Protein AF-A0A7C4C1X1-F1 (afdb_monomer_lite)

Structure (mmCIF, N/CA/C/O backbone):
data_AF-A0A7C4C1X1-F1
#
_entry.id   AF-A0A7C4C1X1-F1
#
loop_
_atom_site.group_PDB
_atom_site.id
_atom_site.type_symbol
_atom_site.label_atom_id
_atom_site.label_alt_id
_atom_site.label_comp_id
_atom_site.label_asym_id
_atom_site.label_entity_id
_atom_site.label_seq_id
_atom_site.pdbx_PDB_ins_code
_atom_site.Cartn_x
_atom_site.Cartn_y
_atom_site.Cartn_z
_atom_site.occupancy
_atom_site.B_iso_or_equiv
_atom_site.auth_seq_id
_atom_site.auth_comp_id
_atom_site.auth_asym_id
_atom_site.auth_atom_id
_atom_site.pdbx_PDB_model_num
ATOM 1 N N . MET A 1 1 ? 57.322 14.639 -24.694 1.00 38.78 1 MET A N 1
ATOM 2 C CA . MET A 1 1 ? 56.034 13.913 -24.612 1.00 38.78 1 MET A CA 1
ATOM 3 C C . MET A 1 1 ? 55.395 14.173 -23.249 1.00 38.78 1 MET A C 1
ATOM 5 O O . MET A 1 1 ? 55.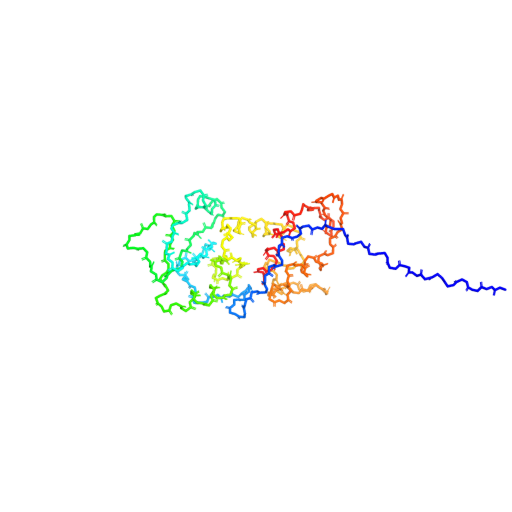890 13.616 -22.276 1.00 38.78 1 MET A O 1
ATOM 9 N N . PRO A 1 2 ? 54.361 15.023 -23.123 1.00 39.91 2 PRO A N 1
ATOM 10 C CA . PRO A 1 2 ? 53.625 15.168 -21.873 1.00 39.91 2 PRO A CA 1
ATOM 11 C C . PRO A 1 2 ? 52.376 14.272 -21.875 1.00 39.91 2 PRO A C 1
ATOM 13 O O . PRO A 1 2 ? 51.622 14.232 -22.845 1.00 39.91 2 PRO A O 1
ATOM 16 N N . ARG A 1 3 ? 52.165 13.532 -20.782 1.00 37.81 3 ARG A N 1
ATOM 17 C CA . ARG A 1 3 ? 50.943 12.756 -20.530 1.00 37.81 3 ARG A CA 1
ATOM 18 C C . ARG A 1 3 ? 49.838 13.709 -20.066 1.00 37.81 3 ARG A C 1
ATOM 20 O O . ARG A 1 3 ? 49.907 14.229 -18.956 1.00 37.81 3 ARG A O 1
ATOM 27 N N . LEU A 1 4 ? 48.820 13.908 -20.902 1.00 35.41 4 LEU A N 1
ATOM 28 C CA . LEU A 1 4 ? 47.554 14.526 -20.508 1.00 35.41 4 LEU A CA 1
ATOM 29 C C . LEU A 1 4 ? 46.822 13.597 -19.528 1.00 35.41 4 LEU A C 1
ATOM 31 O O . LEU A 1 4 ? 46.393 12.503 -19.890 1.00 35.41 4 LEU A O 1
ATOM 35 N N . ARG A 1 5 ? 46.686 14.038 -18.274 1.00 39.50 5 ARG A N 1
ATOM 36 C CA . ARG A 1 5 ? 45.709 13.493 -17.326 1.00 39.50 5 ARG A CA 1
ATOM 37 C C . ARG A 1 5 ? 44.345 14.088 -17.678 1.00 39.50 5 ARG A C 1
ATOM 39 O O . ARG A 1 5 ? 44.092 15.251 -17.387 1.00 39.50 5 ARG A O 1
ATOM 46 N N . LEU A 1 6 ? 43.481 13.293 -18.303 1.00 39.19 6 LEU A N 1
ATOM 47 C CA . LEU A 1 6 ? 42.051 13.582 -18.390 1.00 39.19 6 LEU A CA 1
ATOM 48 C C . LEU A 1 6 ? 41.444 13.360 -17.002 1.00 39.19 6 LEU A C 1
ATOM 50 O O . LEU A 1 6 ? 41.239 12.226 -16.573 1.00 39.19 6 LEU A O 1
ATOM 54 N N . GLY A 1 7 ? 41.220 14.455 -16.277 1.00 31.22 7 GLY A N 1
ATOM 55 C CA . GLY A 1 7 ? 40.343 14.452 -15.116 1.00 31.22 7 GLY A CA 1
ATOM 56 C C . GLY A 1 7 ? 38.911 14.222 -15.587 1.00 31.22 7 GLY A C 1
ATOM 57 O O . GLY A 1 7 ? 38.385 15.019 -16.362 1.00 31.22 7 GLY A O 1
ATOM 58 N N . LEU A 1 8 ? 38.286 13.133 -15.135 1.00 37.88 8 LEU A N 1
ATOM 59 C CA . LEU A 1 8 ? 36.837 12.991 -15.209 1.00 37.88 8 LEU A CA 1
ATOM 60 C C . LEU A 1 8 ? 36.224 14.070 -14.313 1.00 37.88 8 LEU A C 1
ATOM 62 O O . LEU A 1 8 ? 36.218 13.956 -13.089 1.00 37.88 8 LEU A O 1
ATOM 66 N N . ALA A 1 9 ? 35.727 15.132 -14.940 1.00 34.97 9 ALA A N 1
ATOM 67 C CA . ALA A 1 9 ? 34.788 16.040 -14.313 1.00 34.97 9 ALA A CA 1
ATOM 68 C C . ALA A 1 9 ? 33.492 15.262 -14.051 1.00 34.97 9 ALA A C 1
ATOM 70 O O . ALA A 1 9 ? 32.784 14.880 -14.983 1.00 34.97 9 ALA A O 1
ATOM 71 N N . ALA A 1 10 ? 33.212 15.004 -12.774 1.00 35.72 10 ALA A N 1
ATOM 72 C CA . ALA A 1 10 ? 31.915 14.554 -12.304 1.00 35.72 10 ALA A CA 1
ATOM 73 C C . ALA A 1 10 ? 30.887 15.649 -12.617 1.00 35.72 10 ALA A C 1
ATOM 75 O O . ALA A 1 10 ? 30.797 16.656 -11.915 1.00 35.72 10 ALA A O 1
ATOM 76 N N . TRP A 1 11 ? 30.145 15.474 -13.708 1.00 30.50 11 TRP A N 1
ATOM 77 C CA . TRP A 1 11 ? 28.973 16.287 -13.988 1.00 30.50 11 TRP A CA 1
ATOM 78 C C . TRP A 1 11 ? 27.802 15.759 -13.169 1.00 30.50 11 TRP A C 1
ATOM 80 O O . TRP A 1 11 ? 27.281 14.669 -13.392 1.00 30.50 11 TRP A O 1
ATOM 90 N N . VAL A 1 12 ? 27.428 16.576 -12.194 1.00 38.38 12 VAL A N 1
ATOM 91 C CA . VAL A 1 12 ? 26.160 16.552 -11.479 1.00 38.38 12 VAL A CA 1
ATOM 92 C C . VAL A 1 12 ? 25.020 16.657 -12.495 1.00 38.38 12 VAL A C 1
ATOM 94 O O . VAL A 1 12 ? 24.908 17.660 -13.194 1.00 38.38 12 VAL A O 1
ATOM 97 N N . VAL A 1 13 ? 24.140 15.656 -12.533 1.00 35.78 13 VAL A N 1
ATOM 98 C CA . VAL A 1 13 ? 22.765 15.826 -13.023 1.00 35.78 13 VAL A CA 1
ATOM 99 C C . VAL A 1 13 ? 21.851 15.740 -11.808 1.00 35.78 13 VAL A C 1
ATOM 101 O O . VAL A 1 13 ? 21.233 14.724 -11.514 1.00 35.78 13 VAL A O 1
ATOM 104 N N . ALA A 1 14 ? 21.810 16.844 -11.068 1.00 37.34 14 ALA A N 1
ATOM 105 C CA . ALA A 1 14 ? 20.674 17.188 -10.236 1.00 37.34 14 ALA A CA 1
ATOM 106 C C . ALA A 1 14 ? 19.608 17.762 -11.178 1.00 37.34 14 ALA A C 1
ATOM 108 O O . ALA A 1 14 ? 19.580 18.961 -11.444 1.00 37.34 14 ALA A O 1
ATOM 109 N N . ALA A 1 15 ? 18.776 16.890 -11.745 1.00 33.41 15 ALA A N 1
ATOM 110 C CA . ALA A 1 15 ? 17.593 17.290 -12.491 1.00 33.41 15 ALA A CA 1
ATOM 111 C C . ALA A 1 15 ? 16.363 16.746 -11.765 1.00 33.41 15 ALA A C 1
ATOM 113 O O . ALA A 1 15 ? 16.055 15.560 -11.825 1.00 33.41 15 ALA A O 1
ATOM 114 N N . ALA A 1 16 ? 15.740 17.657 -11.017 1.00 37.53 16 ALA A N 1
ATOM 115 C CA . ALA A 1 16 ? 14.334 17.713 -10.644 1.00 37.53 16 ALA A CA 1
ATOM 116 C C . ALA A 1 16 ? 13.490 16.481 -11.014 1.00 37.53 16 ALA A C 1
ATOM 118 O O . ALA A 1 16 ? 12.891 16.411 -12.083 1.00 37.53 16 ALA A O 1
ATOM 119 N N . ALA A 1 17 ? 13.356 15.562 -10.067 1.00 34.97 17 ALA A N 1
ATOM 120 C CA . ALA A 1 17 ? 12.180 14.722 -9.988 1.00 34.97 17 ALA A CA 1
ATOM 121 C C . ALA A 1 17 ? 11.507 15.061 -8.663 1.00 34.97 17 ALA A C 1
ATOM 123 O O . ALA A 1 17 ? 12.060 14.806 -7.593 1.00 34.97 17 ALA A O 1
ATOM 124 N N . GLY A 1 18 ? 10.335 15.690 -8.752 1.00 32.31 18 GLY A N 1
ATOM 125 C CA . GLY A 1 18 ? 9.396 15.822 -7.646 1.00 32.31 18 GLY A CA 1
ATOM 126 C C . GLY A 1 18 ? 8.892 14.440 -7.246 1.00 32.31 18 GLY A C 1
ATOM 127 O O . GLY A 1 18 ? 7.764 14.059 -7.548 1.00 32.31 18 GLY A O 1
ATOM 128 N N . PHE A 1 19 ? 9.761 13.657 -6.616 1.00 41.22 19 PHE A N 1
ATOM 129 C CA . PHE A 1 19 ? 9.345 12.518 -5.829 1.00 41.22 19 PHE A CA 1
ATOM 130 C C . PHE A 1 19 ? 8.640 13.084 -4.606 1.00 41.22 19 PHE A C 1
ATOM 132 O O . PHE A 1 19 ? 9.181 13.946 -3.914 1.00 41.22 19 PHE A O 1
ATOM 139 N N . SER A 1 20 ? 7.396 12.651 -4.406 1.00 45.38 20 SER A N 1
ATOM 140 C CA . SER A 1 20 ? 6.643 12.922 -3.190 1.00 45.38 20 SER A CA 1
ATOM 141 C C . SER A 1 20 ? 7.527 12.661 -1.974 1.00 45.38 20 SER A C 1
ATOM 143 O O . SER A 1 20 ? 8.351 11.745 -2.019 1.00 45.38 20 SER A O 1
ATOM 145 N N . ASP A 1 21 ? 7.352 13.491 -0.943 1.00 40.97 21 ASP A N 1
ATOM 146 C CA . ASP A 1 21 ? 8.111 13.487 0.310 1.00 40.97 21 ASP A CA 1
ATOM 147 C C . ASP A 1 21 ? 8.619 12.092 0.701 1.00 40.97 21 ASP A C 1
ATOM 149 O O . ASP A 1 21 ? 7.842 11.127 0.624 1.00 40.97 21 ASP A O 1
ATOM 153 N N . PRO A 1 22 ? 9.885 11.963 1.150 1.00 43.91 22 PRO A N 1
ATOM 154 C CA . PRO A 1 22 ? 10.407 10.694 1.626 1.00 43.91 22 PRO A CA 1
ATOM 155 C C . PRO A 1 22 ? 9.444 10.147 2.675 1.00 43.91 22 PRO A C 1
ATOM 157 O O . PRO A 1 22 ? 9.299 10.720 3.755 1.00 43.91 22 PRO A O 1
ATOM 160 N N . GLN A 1 23 ? 8.756 9.049 2.342 1.00 48.69 23 GLN A N 1
ATOM 161 C CA . GLN A 1 23 ? 7.913 8.367 3.312 1.00 48.69 23 GLN A CA 1
ATOM 162 C C . GLN A 1 23 ? 8.817 8.032 4.503 1.00 48.69 23 GLN A C 1
ATOM 164 O O . GLN A 1 23 ? 9.865 7.399 4.302 1.00 48.69 23 GLN A O 1
ATOM 169 N N . PRO A 1 24 ? 8.484 8.503 5.718 1.00 49.66 24 PRO A N 1
ATOM 170 C CA . PRO A 1 24 ? 9.306 8.227 6.878 1.00 49.66 24 PRO A CA 1
ATOM 171 C C . PRO A 1 24 ? 9.423 6.713 7.034 1.00 49.66 24 PRO A C 1
ATOM 173 O O . PRO A 1 24 ? 8.487 5.973 6.721 1.00 49.66 24 PRO A O 1
ATOM 176 N N . ARG A 1 25 ? 10.578 6.239 7.518 1.00 52.66 25 ARG A N 1
ATOM 177 C CA . ARG A 1 25 ? 10.692 4.834 7.928 1.00 52.66 25 ARG A CA 1
ATOM 178 C C . ARG A 1 25 ? 9.515 4.545 8.859 1.00 52.66 25 ARG A C 1
ATOM 180 O O . ARG A 1 25 ? 9.324 5.336 9.792 1.00 52.66 25 ARG A O 1
ATOM 187 N N . PRO A 1 26 ? 8.738 3.471 8.630 1.00 51.66 26 PRO A N 1
ATOM 188 C CA . PRO A 1 26 ? 7.685 3.125 9.563 1.00 51.66 26 PRO A CA 1
ATOM 189 C C . PRO A 1 26 ? 8.342 3.016 10.937 1.00 51.66 26 PRO A C 1
ATOM 191 O O . PRO A 1 26 ? 9.419 2.429 11.088 1.00 51.66 26 PRO A O 1
ATOM 194 N N . ALA A 1 27 ? 7.768 3.703 11.921 1.00 52.91 27 ALA A N 1
ATOM 195 C CA . ALA A 1 27 ? 8.306 3.657 13.267 1.00 52.91 27 ALA A CA 1
ATOM 196 C C . ALA A 1 27 ? 8.425 2.197 13.712 1.00 52.91 27 ALA A C 1
ATOM 198 O O . ALA A 1 27 ? 7.615 1.370 13.305 1.00 52.91 27 ALA A O 1
ATOM 199 N N . ALA A 1 28 ? 9.394 1.887 14.581 1.00 53.72 28 ALA A N 1
ATOM 200 C CA . ALA A 1 28 ? 9.722 0.527 15.049 1.00 53.72 28 ALA A CA 1
ATOM 201 C C . ALA A 1 28 ? 8.515 -0.317 15.524 1.00 53.72 28 ALA A C 1
ATOM 203 O O . ALA A 1 28 ? 8.596 -1.532 15.661 1.00 53.72 28 ALA A O 1
ATOM 204 N N . ALA A 1 29 ? 7.398 0.351 15.774 1.00 63.47 29 ALA A N 1
ATOM 205 C CA . ALA A 1 29 ? 6.098 -0.171 16.104 1.00 63.47 29 ALA A CA 1
ATOM 206 C C . ALA A 1 29 ? 5.319 -0.834 14.942 1.00 63.47 29 ALA A C 1
ATOM 208 O O . ALA A 1 29 ? 4.330 -1.503 15.219 1.00 63.47 29 ALA A O 1
ATOM 209 N N . VAL A 1 30 ? 5.667 -0.656 13.671 1.00 74.62 30 VAL A N 1
ATOM 210 C CA . VAL A 1 30 ? 4.866 -1.183 12.550 1.00 74.62 30 VAL A CA 1
ATOM 211 C C . VAL A 1 30 ? 5.808 -1.768 11.527 1.00 74.62 30 VAL A C 1
ATOM 213 O O . VAL A 1 30 ? 6.665 -1.057 11.008 1.00 74.62 30 VAL A O 1
ATOM 216 N N . ARG A 1 31 ? 5.675 -3.062 11.250 1.00 84.44 31 ARG A N 1
ATOM 217 C CA . ARG A 1 31 ? 6.549 -3.749 10.302 1.00 84.44 31 ARG A CA 1
ATOM 218 C C . ARG A 1 31 ? 5.732 -4.176 9.095 1.00 84.44 31 ARG A C 1
ATOM 220 O O . ARG A 1 31 ? 4.710 -4.837 9.234 1.00 84.44 31 ARG A O 1
ATOM 227 N N . LEU A 1 32 ? 6.175 -3.745 7.919 1.00 87.44 32 LEU A N 1
ATOM 228 C CA . LEU A 1 32 ? 5.571 -4.119 6.643 1.00 87.44 32 LEU A CA 1
ATOM 229 C C . LEU A 1 32 ? 5.814 -5.610 6.385 1.00 87.44 32 LEU A C 1
ATOM 231 O O . LEU A 1 32 ? 6.882 -6.121 6.724 1.00 87.44 32 LEU A O 1
ATOM 235 N N . GLY A 1 33 ? 4.834 -6.308 5.821 1.00 86.06 33 GLY A N 1
ATOM 236 C CA . GLY A 1 33 ? 4.919 -7.750 5.576 1.00 86.06 33 GLY A CA 1
ATOM 237 C C . GLY A 1 33 ? 4.799 -8.619 6.836 1.00 86.06 33 GLY A C 1
ATOM 238 O O . GLY A 1 33 ? 4.962 -9.832 6.751 1.00 86.06 33 GLY A O 1
ATOM 239 N N . GLU A 1 34 ? 4.502 -8.035 8.004 1.00 86.12 34 GLU A N 1
ATOM 240 C CA . GLU A 1 34 ? 4.243 -8.782 9.241 1.00 86.12 34 GLU A CA 1
ATOM 241 C C . GLU A 1 34 ? 2.767 -8.712 9.647 1.00 86.12 34 GLU A C 1
ATOM 243 O O . GLU A 1 34 ? 2.083 -7.705 9.430 1.00 86.12 34 GLU A O 1
ATOM 248 N N . SER A 1 35 ? 2.274 -9.794 10.254 1.00 84.12 35 SER A N 1
ATOM 249 C CA . SER A 1 35 ? 0.959 -9.813 10.893 1.00 84.12 35 SER A CA 1
ATOM 250 C C . SER A 1 35 ? 0.929 -8.820 12.050 1.00 84.12 35 SER A C 1
ATOM 252 O O . SER A 1 35 ? 1.847 -8.788 12.870 1.00 84.12 35 SER A O 1
ATOM 254 N N . ALA A 1 36 ? -0.153 -8.056 12.157 1.00 76.00 36 ALA A N 1
ATOM 255 C CA . ALA A 1 36 ? -0.390 -7.162 13.285 1.00 76.00 36 ALA A CA 1
ATOM 256 C C . ALA A 1 36 ? -1.545 -7.718 14.142 1.00 76.00 36 ALA A C 1
ATOM 258 O O . ALA A 1 36 ? -2.710 -7.359 13.937 1.00 76.00 36 ALA A O 1
ATOM 259 N N . PRO A 1 37 ? -1.256 -8.657 15.066 1.00 62.69 37 PRO A N 1
ATOM 260 C CA . PRO A 1 37 ? -2.272 -9.395 15.823 1.00 62.69 37 PRO A CA 1
ATOM 261 C C . PRO A 1 37 ? -3.141 -8.498 16.709 1.00 62.69 37 PRO A C 1
ATOM 263 O O . PRO A 1 37 ? -4.264 -8.865 17.042 1.00 62.69 37 PRO A O 1
ATOM 266 N N . GLU A 1 38 ? -2.641 -7.320 17.074 1.00 69.25 38 GLU A N 1
ATOM 267 C CA . GLU A 1 38 ? -3.357 -6.316 17.854 1.00 69.25 38 GLU A CA 1
ATOM 268 C C . GLU A 1 38 ? -4.429 -5.545 17.064 1.00 69.25 38 GLU A C 1
ATOM 270 O O . GLU A 1 38 ? -5.250 -4.853 17.665 1.00 69.25 38 GLU A O 1
ATOM 275 N N . LEU A 1 39 ? -4.437 -5.647 15.731 1.00 71.31 39 LEU A N 1
ATOM 276 C CA . LEU A 1 39 ? -5.466 -5.036 14.889 1.00 71.31 39 LEU A CA 1
ATOM 277 C C . LEU A 1 39 ? -6.781 -5.823 15.000 1.00 71.31 39 LEU A C 1
ATOM 279 O O . LEU A 1 39 ? -6.764 -7.009 15.326 1.00 71.31 39 LEU A O 1
ATOM 283 N N . PRO A 1 40 ? -7.941 -5.201 14.731 1.00 69.31 40 PRO A N 1
ATOM 284 C CA . PRO A 1 40 ? -9.248 -5.853 14.818 1.00 69.31 40 PRO A CA 1
ATOM 285 C C . PRO A 1 40 ? -9.404 -6.951 13.750 1.00 69.31 40 PRO A C 1
ATOM 287 O O . PRO A 1 40 ? -10.053 -6.752 12.725 1.00 69.31 40 PRO A O 1
ATOM 290 N N . GLN A 1 41 ? -8.832 -8.133 14.001 1.00 69.62 41 GLN A N 1
ATOM 291 C CA . GLN A 1 41 ? -8.756 -9.258 13.059 1.00 69.62 41 GLN A CA 1
ATOM 292 C C . GLN A 1 41 ? -10.138 -9.663 12.521 1.00 69.62 41 GLN A C 1
ATOM 294 O O . GLN A 1 41 ? -10.298 -9.942 11.336 1.00 69.62 41 GLN A O 1
ATOM 299 N N . GLY A 1 42 ? -11.174 -9.610 13.367 1.00 71.25 42 GLY A N 1
ATOM 300 C CA . GLY A 1 42 ? -12.554 -9.889 12.956 1.00 71.25 42 GLY A CA 1
ATOM 301 C C . GLY A 1 42 ? -13.113 -8.911 11.913 1.00 71.25 42 GLY A C 1
ATOM 302 O O . GLY A 1 42 ? -13.963 -9.305 11.121 1.00 71.25 42 GLY A O 1
ATOM 303 N N . ALA A 1 43 ? -12.622 -7.668 11.878 1.00 71.56 43 ALA A N 1
ATOM 304 C CA . ALA A 1 43 ? -13.041 -6.652 10.910 1.00 71.56 43 ALA A CA 1
ATOM 305 C C . ALA A 1 43 ? -12.307 -6.765 9.562 1.00 71.56 43 ALA A C 1
ATOM 307 O O . ALA A 1 43 ? -12.815 -6.281 8.552 1.00 71.56 43 ALA A O 1
ATOM 308 N N . VAL A 1 44 ? -11.128 -7.397 9.542 1.00 79.81 44 VAL A N 1
ATOM 309 C CA . VAL A 1 44 ? -10.246 -7.462 8.361 1.00 79.81 44 VAL A CA 1
ATOM 310 C C . VAL A 1 44 ? -10.180 -8.850 7.718 1.00 79.81 44 VAL A C 1
ATOM 312 O O . VAL A 1 44 ? -9.761 -8.972 6.572 1.00 79.81 44 VAL A O 1
ATOM 315 N N . LYS A 1 45 ? -10.632 -9.907 8.406 1.00 83.75 45 LYS A N 1
ATOM 316 C CA . LYS A 1 45 ? -10.512 -11.291 7.926 1.00 83.75 45 LYS A CA 1
ATOM 317 C C . LYS A 1 45 ? -11.083 -11.475 6.514 1.00 83.75 45 LYS A C 1
ATOM 319 O O . LYS A 1 45 ? -12.273 -11.257 6.274 1.00 83.75 45 LYS A O 1
ATOM 324 N N . GLY A 1 46 ? -10.231 -11.939 5.600 1.00 85.19 46 GLY A N 1
ATOM 325 C CA . GLY A 1 46 ? -10.584 -12.236 4.209 1.00 85.19 46 GLY A CA 1
ATOM 326 C C . GLY A 1 46 ? -10.834 -11.010 3.327 1.00 85.19 46 GLY A C 1
ATOM 327 O O . GLY A 1 46 ? -11.342 -11.167 2.217 1.00 85.19 46 GLY A O 1
ATOM 328 N N . LYS A 1 47 ? -10.513 -9.797 3.793 1.00 88.56 47 LYS A N 1
ATOM 329 C CA . LYS A 1 47 ? -10.707 -8.552 3.042 1.00 88.56 47 LYS A CA 1
ATOM 330 C C . LYS A 1 47 ? -9.460 -7.683 3.102 1.00 88.56 47 LYS A C 1
ATOM 332 O O . LYS A 1 47 ? -8.770 -7.644 4.110 1.00 88.56 47 LYS A O 1
ATOM 337 N N . LEU A 1 48 ? -9.209 -6.923 2.039 1.00 92.81 48 LEU A N 1
ATOM 338 C CA . LEU A 1 48 ? -8.298 -5.788 2.133 1.00 92.81 48 LEU A CA 1
ATOM 339 C 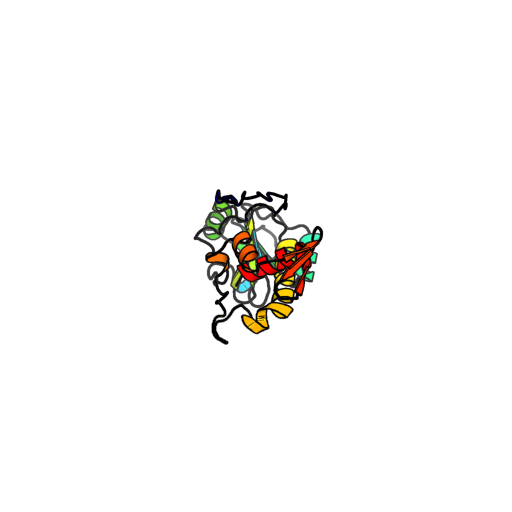C . LEU A 1 48 ? -8.964 -4.729 3.023 1.00 92.81 48 LEU A C 1
ATOM 341 O O . LEU A 1 48 ? -10.146 -4.430 2.852 1.00 92.81 48 LEU A O 1
ATOM 345 N N . ALA A 1 49 ? -8.242 -4.170 3.981 1.00 92.69 49 ALA A N 1
ATOM 346 C CA . ALA A 1 49 ? -8.781 -3.206 4.925 1.00 92.69 49 ALA A CA 1
ATOM 347 C C . ALA A 1 49 ? -7.865 -1.993 5.048 1.00 92.69 49 ALA A C 1
ATOM 349 O O . ALA A 1 49 ? -6.645 -2.127 5.133 1.00 92.69 49 ALA A O 1
ATOM 350 N N . VAL A 1 50 ? -8.463 -0.806 5.094 1.00 91.94 50 VAL A N 1
ATOM 351 C CA . VAL A 1 50 ? -7.764 0.430 5.430 1.00 91.94 50 VAL A CA 1
ATOM 352 C C . VAL A 1 50 ? -8.187 0.864 6.821 1.00 91.94 50 VAL A C 1
ATOM 354 O O . VAL A 1 50 ? -9.337 1.247 7.047 1.00 91.94 50 VAL A O 1
ATOM 357 N N . LEU A 1 51 ? -7.246 0.791 7.754 1.00 89.38 51 LEU A N 1
ATOM 358 C CA . LEU A 1 51 ? -7.412 1.283 9.108 1.00 89.38 51 LEU A CA 1
ATOM 359 C C . LEU A 1 51 ? -7.107 2.775 9.137 1.00 89.38 51 LEU A C 1
ATOM 361 O O . LEU A 1 51 ? -6.006 3.188 8.768 1.00 89.38 51 LEU A O 1
ATOM 365 N N . VAL A 1 52 ? -8.066 3.567 9.599 1.00 87.62 52 VAL A N 1
ATOM 366 C CA . VAL A 1 52 ? -7.907 5.009 9.792 1.00 87.62 52 VAL A CA 1
ATOM 367 C C . VAL A 1 52 ? -7.920 5.295 11.287 1.00 87.62 52 VAL A C 1
ATOM 369 O O . VAL A 1 52 ? -8.904 5.009 11.968 1.00 87.62 52 VAL A O 1
ATOM 372 N N . PHE A 1 53 ? -6.820 5.837 11.799 1.00 82.38 53 PHE A N 1
ATOM 373 C CA . PHE A 1 53 ? -6.657 6.185 13.207 1.00 82.38 53 PHE A CA 1
ATOM 374 C C . PHE A 1 53 ? -7.012 7.650 13.420 1.00 82.38 53 PHE A C 1
ATOM 376 O O . PHE A 1 53 ? -6.458 8.530 12.762 1.00 82.38 53 PHE A O 1
ATOM 383 N N . ALA A 1 54 ? -7.910 7.919 14.363 1.00 74.62 54 ALA A N 1
ATOM 384 C CA . ALA A 1 54 ? -8.296 9.281 14.707 1.00 74.62 54 ALA A CA 1
ATOM 385 C C . ALA A 1 54 ? -8.627 9.412 16.198 1.00 74.62 54 ALA A C 1
ATOM 387 O O . ALA A 1 54 ? -9.261 8.535 16.791 1.00 74.62 54 ALA A O 1
ATOM 388 N N . GLU A 1 55 ? -8.245 10.544 16.800 1.00 71.00 55 GLU A N 1
ATOM 389 C CA . GLU A 1 55 ? -8.594 10.859 18.195 1.00 71.00 55 GLU A CA 1
ATOM 390 C C . GLU A 1 55 ? -10.112 10.896 18.411 1.00 71.00 55 GLU A C 1
ATOM 392 O O . GLU A 1 55 ? -10.605 10.460 19.450 1.00 71.00 55 GLU A O 1
ATOM 397 N N . ARG A 1 56 ? -10.852 11.370 17.402 1.00 70.00 56 ARG A N 1
ATOM 398 C CA . ARG A 1 56 ? -12.313 11.322 17.334 1.00 70.00 56 ARG A CA 1
ATOM 399 C C . ARG A 1 56 ? -12.745 10.620 16.063 1.00 70.00 56 ARG A C 1
ATOM 401 O O . ARG A 1 56 ? -12.168 10.848 15.001 1.00 70.00 56 ARG A O 1
ATOM 408 N N . ALA A 1 57 ? -13.776 9.795 16.176 1.00 67.69 57 ALA A N 1
ATOM 409 C CA . ALA A 1 57 ? -14.352 9.093 15.050 1.00 67.69 57 ALA A CA 1
ATOM 410 C C . ALA A 1 57 ? -15.055 10.065 14.083 1.00 67.69 57 ALA A C 1
ATOM 412 O O . ALA A 1 57 ? -16.246 10.331 14.217 1.00 67.69 57 ALA A O 1
ATOM 413 N N . THR A 1 58 ? -14.323 10.591 13.101 1.00 73.06 58 THR A N 1
ATOM 414 C CA . THR A 1 58 ? -14.914 11.348 11.991 1.00 73.06 58 THR A CA 1
ATOM 415 C C . THR A 1 58 ? -15.238 10.384 10.848 1.00 73.06 58 THR A C 1
ATOM 417 O O . THR A 1 58 ? -14.330 9.690 10.381 1.00 73.06 58 THR A O 1
ATOM 420 N N . PRO A 1 59 ? -16.495 10.326 10.375 1.00 76.31 59 PRO A N 1
ATOM 421 C CA . PRO A 1 59 ? -16.858 9.529 9.211 1.00 76.31 59 PRO A CA 1
ATOM 422 C C . PRO A 1 59 ? -16.014 9.892 7.987 1.00 76.31 59 PRO A C 1
ATOM 424 O O . PRO A 1 59 ? -15.797 11.073 7.704 1.00 76.31 59 PRO A O 1
ATOM 427 N N . LEU A 1 60 ? -15.573 8.885 7.229 1.00 82.44 60 LEU A N 1
ATOM 428 C CA . LEU A 1 60 ? -14.994 9.132 5.910 1.00 82.44 60 LEU A CA 1
ATOM 429 C C . LEU A 1 60 ? -16.086 9.630 4.948 1.00 82.44 60 LEU A C 1
ATOM 431 O O . LEU A 1 60 ? -17.223 9.159 5.027 1.00 82.44 60 LEU A O 1
ATOM 435 N N . PRO A 1 61 ? -15.762 10.539 4.011 1.00 87.81 61 PRO A N 1
ATOM 436 C CA . PRO A 1 61 ? -16.710 10.952 2.983 1.00 87.81 61 PRO A CA 1
ATOM 437 C C . PRO A 1 61 ? -17.214 9.760 2.153 1.00 87.81 61 PRO A C 1
ATOM 439 O O . PRO A 1 61 ? -16.436 8.876 1.798 1.00 87.81 61 PRO A O 1
ATOM 442 N N . GLU A 1 62 ? -18.490 9.768 1.760 1.00 89.56 62 GLU A N 1
ATOM 443 C CA . GLU A 1 62 ? -19.124 8.667 1.009 1.00 89.56 62 GLU A CA 1
ATOM 444 C C . GLU A 1 62 ? -18.371 8.307 -0.284 1.00 89.56 62 GLU A C 1
ATOM 446 O O . GLU A 1 62 ? -18.191 7.135 -0.610 1.00 89.56 62 GLU A O 1
ATOM 451 N N . HIS A 1 63 ? -17.839 9.309 -0.988 1.00 90.81 63 HIS A N 1
ATOM 452 C CA . HIS A 1 63 ? -17.050 9.084 -2.199 1.00 90.81 63 HIS A CA 1
ATOM 453 C C . HIS A 1 63 ? -15.730 8.332 -1.937 1.00 90.81 63 HIS A C 1
ATOM 455 O O . HIS A 1 63 ? -15.242 7.647 -2.833 1.00 90.81 63 HIS A O 1
ATOM 461 N N . VAL A 1 64 ? -15.145 8.443 -0.737 1.00 90.50 64 VAL A N 1
ATOM 462 C CA . VAL A 1 64 ? -13.951 7.675 -0.335 1.00 90.50 64 VAL A CA 1
ATOM 463 C C . VAL A 1 64 ? -14.342 6.224 -0.073 1.00 90.50 64 VAL A C 1
ATOM 465 O O . VAL A 1 64 ? -13.661 5.315 -0.540 1.00 90.50 64 VAL A O 1
ATOM 468 N N . LEU A 1 65 ? -15.466 6.001 0.614 1.00 90.56 65 LEU A N 1
ATOM 469 C CA . LEU A 1 65 ? -15.982 4.659 0.903 1.00 90.56 65 LEU A CA 1
ATOM 470 C C . LEU A 1 65 ? -16.308 3.895 -0.383 1.00 90.56 65 LEU A C 1
ATOM 472 O O . LEU A 1 65 ? -15.880 2.754 -0.540 1.00 90.56 65 LEU A O 1
ATOM 476 N N . LYS A 1 66 ? -16.969 4.553 -1.341 1.00 91.31 66 LYS A N 1
ATOM 477 C CA . LYS A 1 66 ? -17.253 3.968 -2.656 1.00 91.31 66 LYS A CA 1
ATOM 478 C C . LYS A 1 66 ? -15.973 3.571 -3.400 1.00 91.31 66 LYS A C 1
ATOM 480 O O . LYS A 1 66 ? -15.887 2.471 -3.931 1.00 91.31 66 LYS A O 1
ATOM 485 N N . LYS A 1 67 ? -14.951 4.434 -3.400 1.00 93.12 67 LYS A N 1
ATOM 486 C CA . LYS A 1 67 ? -13.656 4.120 -4.028 1.00 93.12 67 LYS A CA 1
ATOM 487 C C . LYS A 1 67 ? -12.940 2.955 -3.341 1.00 93.12 67 LYS A C 1
ATOM 489 O O . LYS A 1 67 ? -12.300 2.153 -4.015 1.00 93.12 67 LYS A O 1
ATOM 494 N N . LEU A 1 68 ? -13.029 2.852 -2.013 1.00 92.62 68 LEU A N 1
ATOM 495 C CA . LEU A 1 68 ? -12.489 1.703 -1.281 1.00 92.62 68 LEU A CA 1
ATOM 496 C C . LEU A 1 68 ? -13.197 0.412 -1.698 1.00 92.62 68 LEU A C 1
ATOM 498 O O . LEU A 1 68 ? -12.520 -0.569 -1.998 1.00 92.62 68 LEU A O 1
ATOM 502 N N . GLU A 1 69 ? -14.524 0.434 -1.809 1.00 91.50 69 GLU A N 1
ATOM 503 C CA . GLU A 1 69 ? -15.314 -0.711 -2.271 1.00 91.50 69 GLU A CA 1
ATOM 504 C C . GLU A 1 69 ? -14.950 -1.126 -3.708 1.00 91.50 69 GLU A C 1
ATOM 506 O O . GLU A 1 69 ? -14.717 -2.308 -3.963 1.00 91.50 69 GLU A O 1
ATOM 511 N N . GLU A 1 70 ? -14.784 -0.168 -4.626 1.00 91.81 70 GLU A N 1
ATOM 512 C CA . GLU A 1 70 ? -14.278 -0.410 -5.990 1.00 91.81 70 GLU A CA 1
ATOM 513 C C . GLU A 1 70 ? -12.878 -1.058 -5.972 1.00 91.81 70 GLU A C 1
ATOM 515 O O . GLU A 1 70 ? -12.556 -1.921 -6.795 1.00 91.81 70 GLU A O 1
ATOM 520 N N . CYS A 1 71 ? -12.057 -0.711 -4.976 1.00 88.75 71 CYS A N 1
ATOM 521 C CA . CYS A 1 71 ? -10.757 -1.331 -4.726 1.00 88.75 71 CYS A CA 1
ATOM 522 C C . CYS A 1 71 ? -10.844 -2.677 -3.990 1.00 88.75 71 CYS A C 1
ATOM 524 O O . CYS A 1 71 ? -9.802 -3.302 -3.775 1.00 88.75 71 CYS A O 1
ATOM 526 N N . GLY A 1 72 ? -12.037 -3.180 -3.659 1.00 90.38 72 GLY A N 1
ATOM 527 C CA . GLY A 1 72 ? -12.223 -4.401 -2.867 1.00 90.38 72 GLY A CA 1
ATOM 528 C C . GLY A 1 72 ? -11.737 -4.260 -1.421 1.00 90.38 72 GLY A C 1
ATOM 529 O O . GLY A 1 72 ? -11.413 -5.262 -0.782 1.00 90.38 72 GLY A O 1
ATOM 530 N N . ALA A 1 73 ? -11.638 -3.023 -0.932 1.00 92.81 73 ALA A N 1
ATOM 531 C CA . ALA A 1 73 ? -11.184 -2.680 0.402 1.00 92.81 73 ALA A CA 1
ATOM 532 C C . ALA A 1 73 ? -12.346 -2.224 1.292 1.00 92.81 73 ALA A C 1
ATOM 534 O O . ALA A 1 73 ? -13.317 -1.629 0.826 1.00 92.81 73 ALA A O 1
ATOM 535 N N . VAL A 1 74 ? -12.222 -2.456 2.597 1.00 91.31 74 VAL A N 1
ATOM 536 C CA . VAL A 1 74 ? -13.141 -1.922 3.611 1.00 91.31 74 VAL A CA 1
ATOM 537 C C . VAL A 1 74 ? -12.458 -0.851 4.452 1.00 91.31 74 VAL A C 1
ATOM 539 O O . VAL A 1 74 ? -11.264 -0.935 4.730 1.00 91.31 74 VAL A O 1
ATOM 542 N N . ALA A 1 75 ? -13.217 0.152 4.884 1.00 90.44 75 ALA A N 1
ATOM 543 C CA . ALA A 1 75 ? -12.746 1.116 5.869 1.00 90.44 75 ALA A CA 1
ATOM 544 C C . ALA A 1 75 ? -12.986 0.587 7.287 1.00 90.44 75 ALA A C 1
ATOM 546 O O . ALA A 1 75 ? -14.099 0.167 7.625 1.00 90.44 75 ALA A O 1
ATOM 547 N N . VAL A 1 76 ? -11.959 0.667 8.129 1.00 88.62 76 VAL A N 1
ATOM 548 C CA . VAL A 1 76 ? -12.074 0.421 9.566 1.00 88.62 76 VAL A CA 1
ATOM 549 C C . VAL A 1 76 ? -11.598 1.661 10.305 1.00 88.62 76 VAL A C 1
ATOM 551 O O . VAL A 1 76 ? -10.435 2.051 10.217 1.00 88.62 76 VAL A O 1
ATOM 554 N N . LEU A 1 77 ? -12.500 2.293 11.042 1.00 85.38 77 LEU A N 1
ATOM 555 C CA . LEU A 1 77 ? -12.165 3.438 11.870 1.00 85.38 77 LEU A CA 1
ATOM 556 C C . LEU A 1 77 ? -11.717 2.939 13.241 1.00 85.38 77 LEU A C 1
ATOM 558 O O . LEU A 1 77 ? -12.478 2.268 13.942 1.00 85.38 77 LEU A O 1
ATOM 562 N N . VAL A 1 78 ? -10.486 3.270 13.616 1.00 82.94 78 VAL A N 1
ATOM 563 C CA . VAL A 1 78 ? -9.927 2.945 14.926 1.00 82.94 78 VAL A CA 1
ATOM 564 C C . VAL A 1 78 ? -9.906 4.222 15.752 1.00 82.94 78 VAL A C 1
ATOM 566 O O . VAL A 1 78 ? -9.211 5.184 15.416 1.00 82.94 78 VAL A O 1
ATOM 569 N N . SER A 1 79 ? -10.708 4.252 16.814 1.00 77.31 79 SER A N 1
ATOM 570 C CA . SER A 1 79 ? -10.822 5.430 17.672 1.00 77.31 79 SER A CA 1
ATOM 571 C C . SER A 1 79 ? -11.016 5.049 19.134 1.00 77.31 79 SER A C 1
ATOM 573 O O . SER A 1 79 ? -11.585 4.005 19.463 1.00 77.31 79 SER A O 1
ATOM 575 N N . ARG A 1 80 ? -10.568 5.943 20.020 1.00 72.75 80 ARG A N 1
ATOM 576 C CA . ARG A 1 80 ? -10.812 5.859 21.464 1.00 72.75 80 ARG A CA 1
ATOM 577 C C . ARG A 1 80 ? -12.290 6.025 21.806 1.00 72.75 80 ARG A C 1
ATOM 579 O O . ARG A 1 80 ? -12.777 5.408 22.748 1.00 72.75 80 ARG A O 1
ATOM 586 N N . GLN A 1 81 ? -12.978 6.898 21.078 1.00 69.25 81 GLN A N 1
ATOM 587 C CA . GLN A 1 81 ? -14.393 7.190 21.267 1.00 69.25 81 GLN A CA 1
ATOM 588 C C . GLN A 1 81 ? -15.130 6.711 20.017 1.00 69.25 81 GLN A C 1
ATOM 590 O O . GLN A 1 81 ? -15.225 7.470 19.047 1.00 69.25 81 GLN A O 1
ATOM 595 N N . PRO A 1 82 ? -15.586 5.443 19.981 1.00 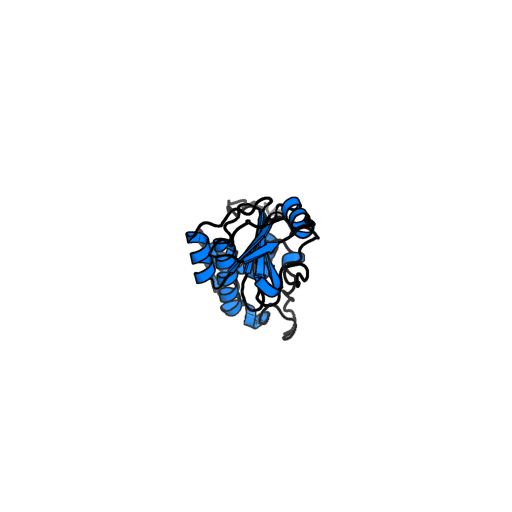64.69 82 PRO A N 1
ATOM 596 C CA . PRO A 1 82 ? -16.443 4.996 18.896 1.00 64.69 82 PRO A CA 1
ATOM 597 C C . PRO A 1 82 ? -17.705 5.877 18.865 1.00 64.69 82 PRO A C 1
ATOM 599 O O . PRO A 1 82 ? -18.148 6.336 19.921 1.00 64.69 82 PRO A O 1
ATOM 602 N N . PRO A 1 83 ? -18.274 6.152 17.681 1.00 65.19 83 PRO A N 1
ATOM 603 C CA . PRO A 1 83 ? -19.513 6.911 17.595 1.00 65.19 83 PRO A CA 1
ATOM 604 C C . PRO A 1 83 ? -20.630 6.160 18.339 1.00 65.19 83 PRO A C 1
ATOM 606 O O . PRO A 1 83 ? -20.672 4.930 18.310 1.00 65.19 83 PRO A O 1
ATOM 609 N N . GLU A 1 84 ? -21.512 6.901 19.017 1.00 59.56 84 GLU A N 1
ATOM 610 C CA . GLU A 1 84 ? -22.611 6.337 19.825 1.00 59.56 84 GLU A CA 1
ATOM 611 C C . GLU A 1 84 ? -23.612 5.535 18.976 1.00 59.56 84 GLU A C 1
ATOM 613 O O . GLU A 1 84 ? -24.223 4.586 19.462 1.00 59.56 84 GLU A O 1
ATOM 618 N N . GLU A 1 85 ? -23.721 5.866 17.687 1.00 60.53 85 GLU A N 1
ATOM 619 C CA . GLU A 1 85 ? -24.517 5.142 16.701 1.00 60.53 85 GLU A CA 1
ATOM 620 C C . GLU A 1 85 ? -23.640 4.602 15.566 1.00 60.53 85 GLU A C 1
ATOM 622 O O . GLU A 1 85 ? -22.654 5.217 15.147 1.00 60.53 85 GLU A O 1
ATOM 627 N N . GLY A 1 86 ? -24.017 3.429 15.048 1.00 58.12 86 GLY A N 1
ATOM 628 C CA . GLY A 1 86 ? -23.340 2.791 13.926 1.00 58.12 86 GLY A CA 1
ATOM 629 C C . GLY A 1 86 ? -23.397 3.672 12.682 1.00 58.12 86 GLY A C 1
ATOM 630 O O . GLY A 1 86 ? -24.448 3.829 12.062 1.00 58.12 86 GLY A O 1
ATOM 631 N N . VAL A 1 87 ? -22.258 4.233 12.292 1.00 63.28 87 VAL A N 1
ATOM 632 C CA . VAL A 1 87 ? -22.167 5.025 11.068 1.00 63.28 87 VAL A CA 1
ATOM 633 C C . VAL A 1 87 ? -22.083 4.082 9.871 1.00 63.28 87 VAL A C 1
ATOM 635 O O . VAL A 1 87 ? -21.302 3.130 9.851 1.00 63.28 87 VAL A O 1
ATOM 638 N N . LYS A 1 88 ? -22.918 4.329 8.860 1.00 68.00 88 LYS A N 1
ATOM 639 C CA . LYS A 1 88 ? -22.964 3.496 7.656 1.00 68.00 88 LYS A CA 1
ATOM 640 C C . LYS A 1 88 ? -21.645 3.575 6.883 1.00 68.00 88 LYS A C 1
ATOM 642 O O . LYS A 1 88 ? -21.121 4.658 6.647 1.00 68.00 88 LYS A O 1
ATOM 647 N N . GLY A 1 89 ? -21.167 2.417 6.427 1.00 66.75 89 GLY A N 1
ATOM 648 C CA . GLY A 1 89 ? -20.085 2.311 5.445 1.00 66.75 89 GLY A CA 1
ATOM 649 C C . GLY A 1 89 ? -18.676 2.080 6.003 1.00 66.75 89 GLY A C 1
ATOM 650 O O . GLY A 1 89 ? -17.747 1.952 5.212 1.00 66.75 89 GLY A O 1
ATOM 651 N N . TYR A 1 90 ? -18.491 1.958 7.321 1.00 75.31 90 TYR A N 1
ATOM 652 C CA . TYR A 1 90 ? -17.224 1.495 7.902 1.00 75.31 90 TYR A CA 1
ATOM 653 C C . TYR A 1 90 ? -17.435 0.669 9.170 1.00 75.31 90 TYR A C 1
ATOM 655 O O . TYR A 1 90 ? -18.433 0.809 9.876 1.00 75.31 90 TYR A O 1
ATOM 663 N N . THR A 1 91 ? -16.479 -0.210 9.467 1.00 79.00 91 THR A N 1
ATOM 664 C CA . THR A 1 91 ? -16.434 -0.928 10.745 1.00 79.00 91 THR A CA 1
ATOM 665 C C . THR A 1 91 ? -15.722 -0.062 11.776 1.00 79.00 91 THR A C 1
ATOM 667 O O . THR A 1 91 ? -14.706 0.554 11.467 1.00 79.00 91 THR A O 1
ATOM 670 N N . VAL A 1 92 ? -16.230 -0.005 13.005 1.00 74.62 92 VAL A N 1
ATOM 671 C CA . VAL A 1 92 ? -15.541 0.687 14.099 1.00 74.62 92 VAL A CA 1
ATOM 672 C C . VAL A 1 92 ? -14.848 -0.336 14.979 1.00 74.62 92 VAL A C 1
ATOM 674 O O . VAL A 1 92 ? -15.475 -1.287 15.443 1.00 74.62 92 VAL A O 1
ATOM 677 N N . ALA A 1 93 ? -13.561 -0.121 15.228 1.00 76.19 93 ALA A N 1
ATOM 678 C CA . ALA A 1 93 ? -12.809 -0.851 16.231 1.00 76.19 93 ALA A CA 1
ATOM 679 C C . ALA A 1 93 ? -12.483 0.089 17.392 1.00 76.19 93 ALA A C 1
ATOM 681 O O . ALA A 1 93 ? -11.820 1.113 17.215 1.00 76.19 93 ALA A O 1
ATOM 682 N N . ALA A 1 94 ? -12.976 -0.255 18.580 1.00 70.06 94 ALA A N 1
ATOM 683 C CA . ALA A 1 94 ? -12.684 0.500 19.787 1.00 70.06 94 ALA A CA 1
ATOM 684 C C . ALA A 1 94 ? -11.234 0.247 20.229 1.00 70.06 94 ALA A C 1
ATOM 686 O O . ALA A 1 94 ? -10.816 -0.904 20.358 1.00 70.06 94 ALA A O 1
ATOM 687 N N . ASP A 1 95 ? -10.499 1.320 20.516 1.00 74.25 95 ASP A N 1
ATOM 688 C CA . ASP A 1 95 ? -9.174 1.274 21.153 1.00 74.25 95 ASP A CA 1
ATOM 689 C C . ASP A 1 95 ? -9.208 2.045 22.488 1.00 74.25 95 ASP A C 1
ATOM 691 O O . ASP A 1 95 ? -8.640 3.135 22.607 1.00 74.25 95 ASP A O 1
ATOM 695 N N . PRO A 1 96 ? -9.932 1.530 23.502 1.00 62.75 96 PRO A N 1
ATOM 696 C CA . PRO A 1 96 ? -10.220 2.273 24.730 1.00 62.75 96 PRO A CA 1
ATOM 697 C C . PRO A 1 96 ? -8.970 2.555 25.577 1.00 62.75 96 PRO A C 1
ATOM 699 O O . PRO A 1 96 ? -8.940 3.541 26.309 1.00 62.75 96 PRO A O 1
ATOM 702 N N . GLU A 1 97 ? -7.927 1.725 25.463 1.00 68.88 97 GLU A N 1
ATOM 703 C CA . GLU A 1 97 ? -6.648 1.909 26.166 1.00 68.88 97 GLU A CA 1
ATOM 704 C C . GLU A 1 97 ? -5.639 2.780 25.387 1.00 68.88 97 GLU A C 1
ATOM 706 O O . GLU A 1 97 ? -4.506 2.965 25.835 1.00 68.88 97 GLU A O 1
ATOM 711 N N . GLU A 1 98 ? -6.024 3.311 24.221 1.00 67.94 98 GLU A N 1
ATOM 712 C CA . GLU A 1 98 ? -5.172 4.081 23.300 1.00 67.94 98 GLU A CA 1
ATOM 713 C C . GLU A 1 98 ? -3.862 3.371 22.905 1.00 67.94 98 GLU A C 1
ATOM 715 O O . GLU A 1 98 ? -2.876 4.033 22.554 1.00 67.94 98 GLU A O 1
ATOM 720 N N . ARG A 1 99 ? -3.805 2.034 22.967 1.00 73.12 99 ARG A N 1
ATOM 721 C CA . ARG A 1 99 ? -2.562 1.295 22.690 1.00 73.12 99 ARG A CA 1
ATOM 722 C C . ARG A 1 99 ? -2.164 1.437 21.231 1.00 73.12 99 ARG A C 1
ATOM 724 O O . ARG A 1 99 ? -0.990 1.666 20.939 1.00 73.12 99 ARG A O 1
ATOM 731 N N . LEU A 1 100 ? -3.133 1.326 20.327 1.00 71.38 100 LEU A N 1
ATOM 732 C CA . LEU A 1 100 ? -2.901 1.454 18.893 1.00 71.38 100 LEU A CA 1
ATOM 733 C C . LEU A 1 100 ? -2.828 2.932 18.517 1.00 71.38 100 LEU A C 1
ATOM 735 O O . LEU A 1 100 ? -1.857 3.384 17.919 1.00 71.38 100 LEU A O 1
ATOM 739 N N . THR A 1 101 ? -3.803 3.714 18.963 1.00 71.56 101 THR A N 1
ATOM 740 C CA . THR A 1 101 ? -3.959 5.132 18.638 1.00 71.56 101 THR A CA 1
ATOM 741 C C . THR A 1 101 ? -2.718 5.932 19.031 1.00 71.56 101 THR A C 1
ATOM 743 O O . THR A 1 101 ? -2.177 6.654 18.195 1.00 71.56 101 THR A O 1
ATOM 746 N N . ARG A 1 102 ? -2.164 5.747 20.242 1.00 71.94 102 ARG A N 1
ATOM 747 C CA . ARG A 1 102 ? -0.898 6.408 20.621 1.00 71.94 102 ARG A CA 1
ATOM 748 C C . ARG A 1 102 ? 0.280 5.912 19.804 1.00 71.94 102 ARG A C 1
ATOM 750 O O . ARG A 1 102 ? 1.144 6.714 19.468 1.00 71.94 102 ARG A O 1
ATOM 757 N N . ARG A 1 103 ? 0.358 4.609 19.539 1.00 70.50 103 ARG A N 1
ATOM 758 C CA . ARG A 1 103 ? 1.474 4.004 18.806 1.00 70.50 103 ARG A CA 1
ATOM 759 C C . ARG A 1 103 ? 1.532 4.530 17.376 1.00 70.50 103 ARG A C 1
ATOM 761 O O . ARG A 1 103 ? 2.605 4.920 16.941 1.00 70.50 103 ARG A O 1
ATOM 768 N N . PHE A 1 104 ? 0.401 4.600 16.682 1.00 69.19 104 PHE A N 1
ATOM 769 C CA . PHE A 1 104 ? 0.347 5.016 15.283 1.00 69.19 104 PHE A CA 1
ATOM 770 C C . PHE A 1 104 ? 0.334 6.546 15.136 1.00 69.19 104 PHE A C 1
ATOM 772 O O . PHE A 1 104 ? 1.206 7.085 14.449 1.00 69.19 104 PHE A O 1
ATOM 779 N N . LEU A 1 105 ? -0.504 7.280 15.881 1.00 68.12 105 LEU A N 1
ATOM 780 C CA . LEU A 1 105 ? -0.561 8.746 15.761 1.00 68.12 105 LEU A CA 1
ATOM 781 C C . LEU A 1 105 ? 0.739 9.441 16.193 1.00 68.12 105 LEU A C 1
ATOM 783 O O . LEU A 1 105 ? 1.171 10.375 15.519 1.00 68.12 105 LEU A O 1
ATOM 787 N N . LYS A 1 106 ? 1.432 8.971 17.248 1.00 64.00 106 LYS A N 1
ATOM 788 C CA . LYS A 1 106 ? 2.738 9.552 17.645 1.00 64.00 106 LYS A CA 1
ATOM 789 C C . LYS A 1 106 ? 3.819 9.386 16.582 1.00 64.00 106 LYS A C 1
ATOM 791 O O . LYS A 1 106 ? 4.813 10.101 16.605 1.00 64.00 106 LYS A O 1
ATOM 796 N N . THR A 1 107 ? 3.637 8.435 15.672 1.00 56.06 107 THR A N 1
ATOM 797 C CA . THR A 1 107 ? 4.591 8.140 14.599 1.00 56.06 107 THR A CA 1
ATOM 798 C C . THR A 1 107 ? 4.254 8.876 13.306 1.00 56.06 107 THR A C 1
ATOM 800 O O . THR A 1 107 ? 4.877 8.632 12.278 1.00 56.06 107 THR A O 1
ATOM 803 N N . GLY A 1 108 ? 3.250 9.762 13.342 1.00 58.41 108 GLY A N 1
ATOM 804 C CA . GLY A 1 108 ? 2.748 10.489 12.179 1.00 58.41 108 GLY A CA 1
ATOM 805 C C . GLY A 1 108 ? 1.930 9.627 11.216 1.00 58.41 108 GLY A C 1
ATOM 806 O O . GLY A 1 108 ? 1.422 10.157 10.234 1.00 58.41 108 GLY A O 1
ATOM 807 N N . SER A 1 109 ? 1.775 8.329 11.498 1.00 58.50 109 SER A N 1
ATOM 808 C CA . SER A 1 109 ? 1.056 7.362 10.668 1.00 58.50 109 SER A CA 1
ATOM 809 C C . SER A 1 109 ? -0.396 7.256 11.124 1.00 58.50 109 SER A C 1
ATOM 811 O O . SER A 1 109 ? -0.651 6.896 12.271 1.00 58.50 109 SER A O 1
ATOM 813 N N . ALA A 1 110 ? -1.354 7.550 10.244 1.00 77.19 110 ALA A N 1
ATOM 814 C CA . ALA A 1 110 ? -2.779 7.454 10.590 1.00 77.19 110 ALA A CA 1
ATOM 815 C C . ALA A 1 110 ? -3.595 6.590 9.629 1.00 77.19 110 ALA A C 1
ATOM 817 O O . ALA A 1 110 ? -4.773 6.357 9.889 1.00 77.19 110 ALA A O 1
ATOM 818 N N . VAL A 1 111 ? -2.986 6.100 8.547 1.00 88.19 111 VAL A N 1
ATOM 819 C CA . VAL A 1 111 ? -3.656 5.242 7.570 1.00 88.19 111 VAL A CA 1
ATOM 820 C C . VAL A 1 111 ? -2.804 4.004 7.332 1.00 88.19 111 VAL A C 1
ATOM 822 O O . VAL A 1 111 ? -1.634 4.111 6.959 1.00 88.19 111 VAL A O 1
ATOM 825 N N . ILE A 1 112 ? -3.383 2.830 7.567 1.00 90.00 112 ILE A N 1
ATOM 826 C CA . ILE A 1 112 ? -2.690 1.545 7.444 1.00 90.00 112 ILE A CA 1
ATOM 827 C C . ILE A 1 112 ? -3.500 0.632 6.551 1.00 90.00 112 ILE A C 1
ATOM 829 O O . ILE A 1 112 ? -4.681 0.410 6.798 1.00 90.00 112 ILE A O 1
ATOM 833 N N . LEU A 1 113 ? -2.852 0.079 5.536 1.00 93.38 113 LEU A N 1
ATOM 834 C CA . LEU A 1 113 ? -3.427 -0.953 4.693 1.00 93.38 113 LEU A CA 1
ATOM 835 C C . LEU A 1 113 ? -3.040 -2.326 5.243 1.00 93.38 113 LEU A C 1
ATOM 837 O O . LEU A 1 113 ? -1.857 -2.594 5.463 1.00 93.38 113 LEU A O 1
ATOM 841 N N . VAL A 1 114 ? -4.031 -3.189 5.427 1.00 92.69 114 VAL A N 1
ATOM 842 C CA . VAL A 1 114 ? -3.887 -4.554 5.936 1.00 92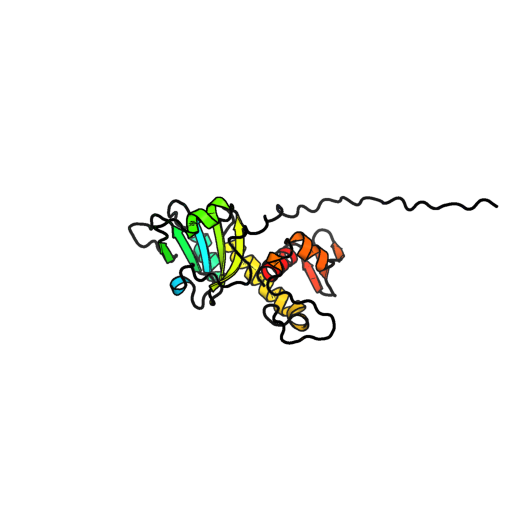.69 114 VAL A CA 1
ATOM 843 C C . VAL A 1 114 ? -4.603 -5.502 4.982 1.00 92.69 114 VAL A C 1
ATOM 845 O O . VAL A 1 114 ? -5.681 -5.167 4.496 1.00 92.69 114 VAL A O 1
ATOM 848 N N . ASP A 1 115 ? -4.023 -6.658 4.683 1.00 92.50 115 ASP A N 1
ATOM 849 C CA . ASP A 1 115 ? -4.691 -7.662 3.850 1.00 92.50 115 ASP A CA 1
ATOM 850 C C . ASP A 1 115 ? -5.638 -8.584 4.641 1.00 92.50 115 ASP A C 1
ATOM 852 O O . ASP A 1 115 ? -5.816 -8.452 5.854 1.00 92.50 115 ASP A O 1
ATOM 856 N N . GLY A 1 116 ? -6.239 -9.546 3.934 1.00 89.38 116 GLY A N 1
ATOM 857 C CA . GLY A 1 116 ? -7.196 -10.486 4.513 1.00 89.38 116 GLY A CA 1
ATOM 858 C C . GLY A 1 116 ? -6.609 -11.468 5.530 1.00 89.38 116 GLY A C 1
ATOM 859 O O . GLY A 1 116 ? -7.390 -12.117 6.232 1.00 89.38 116 GLY A O 1
ATOM 860 N N . GLU A 1 117 ? -5.281 -11.564 5.625 1.00 88.56 117 GLU A N 1
ATOM 861 C CA . GLU A 1 117 ? -4.563 -12.364 6.626 1.00 88.56 117 GLU A CA 1
ATOM 862 C C . GLU A 1 117 ? -4.108 -11.522 7.828 1.00 88.56 117 GLU A C 1
ATOM 864 O O . GLU A 1 117 ? -3.479 -12.032 8.757 1.00 88.56 117 GLU A O 1
ATOM 869 N N . GLY A 1 118 ? -4.431 -10.226 7.841 1.00 88.44 118 GLY A N 1
ATOM 870 C CA . GLY A 1 118 ? -4.025 -9.330 8.916 1.00 88.44 118 GLY A CA 1
ATOM 871 C C . GLY A 1 118 ? -2.576 -8.846 8.792 1.00 88.44 118 GLY A C 1
ATOM 872 O O . GLY A 1 118 ? -2.019 -8.370 9.788 1.00 88.44 118 GLY A O 1
ATOM 873 N N . VAL A 1 119 ? -1.955 -8.969 7.612 1.00 89.38 119 VAL A N 1
ATOM 874 C CA . VAL A 1 119 ? -0.583 -8.512 7.343 1.00 89.38 119 VAL A CA 1
ATOM 875 C C . VAL A 1 119 ? -0.577 -7.042 6.948 1.00 89.38 119 VAL A C 1
ATOM 877 O O . VAL A 1 119 ? -1.358 -6.613 6.098 1.00 89.38 119 VAL A O 1
ATOM 880 N N . VAL A 1 120 ? 0.325 -6.256 7.539 1.00 91.12 120 VAL A N 1
ATOM 881 C CA . VAL A 1 120 ? 0.468 -4.831 7.213 1.00 91.12 120 VAL A CA 1
ATOM 882 C C . VAL A 1 120 ? 1.152 -4.669 5.859 1.00 91.12 120 VAL A C 1
ATOM 884 O O . VAL A 1 120 ? 2.316 -5.028 5.685 1.00 91.12 120 VAL A O 1
ATOM 887 N N . ARG A 1 121 ? 0.438 -4.084 4.900 1.00 93.88 121 ARG A N 1
ATOM 888 C CA . ARG A 1 121 ? 0.876 -3.944 3.507 1.00 93.88 121 ARG A CA 1
ATOM 889 C C . ARG A 1 121 ? 1.313 -2.537 3.130 1.00 93.88 121 ARG A C 1
ATOM 891 O O . ARG A 1 121 ? 2.150 -2.380 2.251 1.00 93.88 121 ARG A O 1
ATOM 898 N N . ALA A 1 122 ? 0.781 -1.509 3.778 1.00 92.56 122 ALA A N 1
ATOM 899 C CA . ALA A 1 122 ? 1.251 -0.144 3.576 1.00 92.56 122 ALA A CA 1
ATOM 900 C C . ALA A 1 122 ? 0.943 0.723 4.794 1.00 92.56 122 ALA A C 1
ATOM 902 O O . ALA A 1 122 ? -0.021 0.482 5.519 1.00 92.56 122 ALA A O 1
ATOM 903 N N . VAL A 1 123 ? 1.751 1.761 4.986 1.00 88.94 123 VAL A N 1
ATOM 904 C CA . VAL A 1 123 ? 1.552 2.782 6.014 1.00 88.94 123 VAL A CA 1
ATOM 905 C C . VAL A 1 123 ? 1.678 4.140 5.341 1.00 88.94 123 VAL A C 1
ATOM 907 O O . VAL A 1 123 ? 2.578 4.339 4.526 1.00 88.94 123 VAL A O 1
ATOM 910 N N . ALA A 1 124 ? 0.774 5.057 5.667 1.00 87.94 124 ALA A N 1
ATOM 911 C CA . ALA A 1 124 ? 0.791 6.419 5.160 1.00 87.94 124 ALA A CA 1
ATOM 912 C C . ALA A 1 124 ? 0.591 7.432 6.301 1.00 87.94 124 ALA A C 1
ATOM 914 O O . ALA A 1 124 ? -0.025 7.113 7.333 1.00 87.94 124 ALA A O 1
ATOM 915 N N . PRO A 1 125 ? 1.114 8.659 6.133 1.00 82.69 125 PRO A N 1
ATOM 916 C CA . PRO A 1 125 ? 0.980 9.697 7.137 1.00 82.69 125 PRO A CA 1
ATOM 917 C C . PRO A 1 125 ? -0.479 10.120 7.340 1.00 82.69 125 PRO A C 1
ATOM 919 O O . PRO A 1 125 ? -1.355 9.863 6.510 1.00 82.69 125 PRO A O 1
ATOM 922 N N . SER A 1 126 ? -0.736 10.804 8.453 1.00 76.19 126 SER A N 1
ATOM 923 C CA . SER A 1 126 ? -2.036 11.422 8.712 1.00 76.19 126 SER A CA 1
ATOM 924 C C . SER A 1 126 ? -2.447 12.383 7.596 1.00 76.19 126 SER A C 1
ATOM 926 O O . SER A 1 126 ? -1.627 13.146 7.092 1.00 76.19 126 SER A O 1
ATOM 928 N N . GLY A 1 127 ? -3.721 12.329 7.200 1.00 78.12 127 GLY A N 1
ATOM 929 C CA . GLY A 1 127 ? -4.272 13.121 6.097 1.00 78.12 127 GLY A CA 1
ATOM 930 C C . GLY A 1 127 ? -4.079 12.520 4.700 1.00 78.12 127 GLY A C 1
ATOM 931 O O . GLY A 1 127 ? -4.614 13.071 3.739 1.00 78.12 127 GLY A O 1
ATOM 932 N N . ALA A 1 128 ? -3.366 11.396 4.561 1.00 86.81 128 ALA A N 1
ATOM 933 C CA . ALA A 1 128 ? -3.328 10.658 3.301 1.00 86.81 128 ALA A CA 1
ATOM 934 C C . ALA A 1 128 ? -4.726 10.137 2.923 1.00 86.81 128 ALA A C 1
ATOM 936 O O . ALA A 1 128 ? -5.473 9.690 3.792 1.00 86.81 128 ALA A O 1
ATOM 937 N N . ASP A 1 129 ? -5.062 10.158 1.628 1.00 91.06 129 ASP A N 1
ATOM 938 C CA . ASP A 1 129 ? -6.322 9.603 1.119 1.00 91.06 129 ASP A CA 1
ATOM 939 C C . ASP A 1 129 ? -6.319 8.062 1.261 1.00 91.06 129 ASP A C 1
ATOM 941 O O . ASP A 1 129 ? -5.535 7.387 0.578 1.00 91.06 129 ASP A O 1
ATOM 945 N N . PRO A 1 130 ? -7.196 7.485 2.112 1.00 91.94 130 PRO A N 1
ATOM 946 C CA . PRO A 1 130 ? -7.293 6.040 2.316 1.00 91.94 130 PRO A CA 1
ATOM 947 C C . PRO A 1 130 ? -7.564 5.264 1.025 1.00 91.94 130 PRO A C 1
ATOM 949 O O . PRO A 1 130 ? -6.984 4.198 0.803 1.00 91.94 130 PRO A O 1
ATOM 952 N N . ALA A 1 131 ? -8.423 5.804 0.155 1.00 93.75 131 ALA A N 1
ATOM 953 C CA . ALA A 1 131 ? -8.785 5.156 -1.098 1.00 93.75 131 ALA A CA 1
ATOM 954 C C . ALA A 1 131 ? -7.618 5.168 -2.085 1.00 93.75 131 ALA A C 1
ATOM 956 O O . ALA A 1 131 ? -7.354 4.159 -2.739 1.00 93.75 131 ALA A O 1
ATOM 957 N N . ALA A 1 132 ? -6.875 6.275 -2.151 1.00 93.69 132 ALA A N 1
ATOM 958 C CA . ALA A 1 132 ? -5.690 6.364 -2.997 1.00 93.69 132 ALA A CA 1
ATOM 959 C C . ALA A 1 132 ? -4.596 5.375 -2.562 1.00 93.69 132 ALA A C 1
ATOM 961 O O . ALA A 1 132 ? -3.944 4.781 -3.421 1.00 93.69 132 ALA A O 1
ATOM 962 N N . LEU A 1 133 ? -4.414 5.157 -1.252 1.00 94.62 133 LEU A N 1
ATOM 963 C CA . LEU A 1 133 ? -3.455 4.175 -0.737 1.00 94.62 133 LEU A CA 1
ATOM 964 C C . LEU A 1 133 ? -3.827 2.745 -1.159 1.00 94.62 133 LEU A C 1
ATOM 966 O O . LEU A 1 133 ? -2.980 2.024 -1.691 1.00 94.62 133 LEU A O 1
ATOM 970 N N . ALA A 1 134 ? -5.091 2.353 -0.965 1.00 95.69 134 ALA A N 1
ATOM 971 C CA . ALA A 1 134 ? -5.583 1.032 -1.359 1.00 95.69 134 ALA A CA 1
ATOM 972 C C . ALA A 1 134 ? -5.493 0.817 -2.879 1.00 95.69 134 ALA A C 1
ATOM 974 O O . ALA A 1 134 ? -4.991 -0.216 -3.328 1.00 95.69 134 ALA A O 1
ATOM 975 N N . ALA A 1 135 ? -5.915 1.810 -3.670 1.00 95.94 135 ALA A N 1
ATOM 976 C CA . ALA A 1 135 ? -5.844 1.768 -5.128 1.00 95.94 135 ALA A CA 1
ATOM 977 C C . ALA A 1 135 ? -4.398 1.622 -5.622 1.00 95.94 135 ALA A C 1
ATOM 979 O O . ALA A 1 135 ? -4.113 0.771 -6.466 1.00 95.94 135 ALA A O 1
ATOM 980 N N . ARG A 1 136 ? -3.472 2.410 -5.058 1.00 96.12 136 ARG A N 1
ATOM 981 C CA . ARG A 1 136 ? -2.048 2.369 -5.410 1.00 96.12 136 ARG A CA 1
ATOM 982 C C . ARG A 1 136 ? -1.428 1.011 -5.099 1.00 96.12 136 ARG A C 1
ATOM 984 O O . ARG A 1 136 ? -0.733 0.459 -5.947 1.00 96.12 136 ARG A O 1
ATOM 991 N N . TRP A 1 137 ? -1.691 0.460 -3.915 1.00 96.12 137 TRP A N 1
ATOM 992 C CA . TRP A 1 137 ? -1.177 -0.859 -3.548 1.00 96.12 137 TRP A CA 1
ATOM 993 C C . TRP A 1 137 ? -1.733 -1.959 -4.460 1.00 96.12 137 TRP A C 1
ATOM 995 O O . TRP A 1 137 ? -0.973 -2.792 -4.950 1.00 96.12 137 TRP A O 1
ATOM 1005 N N . ARG A 1 138 ? -3.040 -1.932 -4.758 1.00 95.56 138 ARG A N 1
ATOM 1006 C CA . ARG A 1 138 ? -3.677 -2.916 -5.647 1.00 95.56 138 ARG A CA 1
ATOM 1007 C C . ARG A 1 138 ? -3.139 -2.836 -7.076 1.00 95.56 138 ARG A C 1
ATOM 1009 O O . ARG A 1 138 ? -2.865 -3.874 -7.671 1.00 95.56 138 ARG A O 1
ATOM 1016 N N . ALA A 1 139 ? -2.953 -1.632 -7.615 1.00 96.31 139 ALA A N 1
ATOM 1017 C CA . ALA A 1 139 ? -2.312 -1.444 -8.916 1.00 96.31 139 ALA A CA 1
ATOM 1018 C C . ALA A 1 139 ? -0.876 -1.996 -8.910 1.00 96.31 139 ALA A C 1
ATOM 1020 O O . ALA A 1 139 ? -0.490 -2.728 -9.818 1.00 96.31 139 ALA A O 1
ATOM 1021 N N . GLY A 1 140 ? -0.117 -1.725 -7.845 1.00 96.38 140 GLY A N 1
ATOM 1022 C CA . GLY A 1 140 ? 1.230 -2.260 -7.661 1.00 96.38 140 GLY A CA 1
ATOM 1023 C C . GLY A 1 140 ? 1.280 -3.785 -7.625 1.00 96.38 140 GLY A C 1
ATOM 1024 O O . GLY A 1 140 ? 2.172 -4.367 -8.239 1.00 96.38 140 GLY A O 1
ATOM 1025 N N . LYS A 1 141 ? 0.302 -4.426 -6.970 1.00 95.31 141 LYS A N 1
ATOM 1026 C CA . LYS A 1 141 ? 0.162 -5.888 -6.941 1.00 95.31 141 LYS A CA 1
ATOM 1027 C C . LYS A 1 141 ? 0.047 -6.462 -8.353 1.00 95.31 141 LYS A C 1
ATOM 1029 O O . LYS A 1 141 ? 0.825 -7.336 -8.718 1.00 95.31 141 LYS A O 1
ATOM 1034 N N . VAL A 1 142 ? -0.851 -5.909 -9.171 1.00 95.06 142 VAL A N 1
ATOM 1035 C CA . VAL A 1 142 ? -1.056 -6.354 -10.562 1.00 95.06 142 VAL A CA 1
ATOM 1036 C C . VAL A 1 142 ? 0.224 -6.203 -11.392 1.00 95.06 142 VAL A C 1
ATOM 1038 O O . VAL A 1 142 ? 0.615 -7.120 -12.117 1.00 95.06 142 VAL A O 1
ATOM 1041 N N . LEU A 1 143 ? 0.917 -5.066 -11.264 1.00 95.06 143 LEU A N 1
ATOM 1042 C CA . LEU A 1 143 ? 2.184 -4.834 -11.965 1.00 95.06 143 LEU A CA 1
ATOM 1043 C C . LEU A 1 143 ? 3.255 -5.840 -11.525 1.00 95.06 143 LEU A C 1
ATOM 1045 O O . LEU A 1 143 ? 3.921 -6.446 -12.368 1.00 95.06 143 LEU A O 1
ATOM 1049 N N . PHE A 1 144 ? 3.381 -6.074 -10.218 1.00 93.88 144 PHE A N 1
ATOM 1050 C CA . PHE A 1 144 ? 4.324 -7.039 -9.667 1.00 93.88 144 PHE A CA 1
ATOM 1051 C C . PHE A 1 144 ? 4.052 -8.461 -10.163 1.00 93.88 144 PHE A C 1
ATOM 1053 O O . PHE A 1 144 ? 4.983 -9.137 -10.603 1.00 93.88 144 PHE A O 1
ATOM 1060 N N . GLU A 1 145 ? 2.799 -8.910 -10.139 1.00 92.12 145 GLU A N 1
ATOM 1061 C CA . GLU A 1 145 ? 2.398 -10.232 -10.631 1.00 92.12 145 GLU A CA 1
ATOM 1062 C C . GLU A 1 145 ? 2.740 -10.413 -12.113 1.00 92.12 145 GLU A C 1
ATOM 1064 O O . GLU A 1 145 ? 3.251 -11.461 -12.512 1.00 92.12 145 GLU A O 1
ATOM 1069 N N . SER A 1 146 ? 2.541 -9.368 -12.921 1.00 91.06 146 SER A N 1
ATOM 1070 C CA . SER A 1 146 ? 2.801 -9.419 -14.363 1.00 91.06 146 SER A CA 1
ATOM 1071 C C . SER A 1 146 ? 4.291 -9.450 -14.738 1.00 91.06 146 SER A C 1
ATOM 1073 O O . SER A 1 146 ? 4.656 -10.069 -15.740 1.00 91.06 146 SER A O 1
ATOM 1075 N N . ALA A 1 147 ? 5.161 -8.805 -13.951 1.00 88.88 147 ALA A N 1
ATOM 1076 C CA . ALA A 1 147 ? 6.550 -8.548 -14.349 1.00 88.88 147 ALA A CA 1
ATOM 1077 C C . ALA A 1 147 ? 7.608 -9.103 -13.381 1.00 88.88 147 ALA A C 1
ATOM 1079 O O . ALA A 1 147 ? 8.688 -9.520 -13.807 1.00 88.88 147 ALA A O 1
ATOM 1080 N N . CYS A 1 148 ? 7.330 -9.110 -12.078 1.00 88.38 148 CYS A N 1
ATOM 1081 C CA . CYS A 1 148 ? 8.311 -9.394 -11.029 1.00 88.38 148 CYS A CA 1
ATOM 1082 C C . CYS A 1 148 ? 8.129 -10.779 -10.394 1.00 88.38 148 CYS A C 1
ATOM 1084 O O . CYS A 1 148 ? 9.127 -11.425 -10.056 1.00 88.38 148 CYS A O 1
ATOM 1086 N N . ALA A 1 149 ? 6.889 -11.262 -10.270 1.00 87.25 149 ALA A N 1
ATOM 1087 C CA . ALA A 1 149 ? 6.566 -12.516 -9.584 1.00 87.25 149 ALA A CA 1
ATOM 1088 C C . ALA A 1 149 ? 7.192 -13.750 -10.253 1.00 87.25 149 ALA A C 1
ATOM 1090 O O . ALA A 1 149 ? 7.547 -14.706 -9.570 1.00 87.25 149 ALA A O 1
ATOM 1091 N N . ARG A 1 150 ? 7.455 -13.714 -11.567 1.00 83.12 150 ARG A N 1
ATOM 1092 C CA . ARG A 1 150 ? 8.191 -14.789 -12.263 1.00 83.12 150 ARG A CA 1
ATOM 1093 C C . ARG A 1 150 ? 9.578 -15.055 -11.659 1.00 83.12 150 ARG A C 1
ATOM 1095 O O . ARG A 1 150 ? 10.066 -16.179 -11.714 1.00 83.12 150 ARG A O 1
ATOM 1102 N N . CYS A 1 151 ? 10.217 -14.016 -11.130 1.00 82.06 151 CYS A N 1
ATOM 1103 C CA . CYS A 1 151 ? 11.548 -14.085 -10.533 1.00 82.06 151 CYS A CA 1
ATOM 1104 C C . CYS A 1 151 ? 11.489 -14.138 -9.004 1.00 82.06 151 CYS A C 1
ATOM 1106 O O . CYS A 1 151 ? 12.314 -14.798 -8.382 1.00 82.06 151 CYS A O 1
ATOM 1108 N N . HIS A 1 152 ? 10.540 -13.423 -8.400 1.00 83.56 152 HIS A N 1
ATOM 1109 C CA . HIS A 1 152 ? 10.472 -13.223 -6.953 1.00 83.56 152 HIS A CA 1
ATOM 1110 C C . HIS A 1 152 ? 9.381 -14.038 -6.254 1.00 83.56 152 HIS A C 1
ATOM 1112 O O . HIS A 1 152 ? 9.280 -13.943 -5.035 1.00 83.56 152 HIS A O 1
ATOM 1118 N N . THR A 1 153 ? 8.628 -14.857 -6.996 1.00 80.94 153 THR A N 1
ATOM 1119 C CA . THR A 1 153 ? 7.414 -15.576 -6.563 1.00 80.94 153 THR A CA 1
ATOM 1120 C C . THR A 1 153 ? 6.278 -14.643 -6.140 1.00 80.94 153 THR A C 1
ATOM 1122 O O . THR A 1 153 ? 6.463 -13.426 -6.042 1.00 80.94 153 THR A O 1
ATOM 1125 N N . GLU A 1 154 ? 5.084 -15.201 -5.938 1.00 74.94 154 GLU A N 1
ATOM 1126 C CA . GLU A 1 154 ? 3.956 -14.466 -5.361 1.00 74.94 154 GLU A CA 1
ATOM 1127 C C . GLU A 1 154 ? 4.321 -14.014 -3.936 1.00 74.94 154 GLU A C 1
ATOM 1129 O O . GLU A 1 154 ? 4.988 -14.732 -3.190 1.00 74.94 154 GLU A O 1
ATOM 1134 N N . ASP A 1 155 ? 3.993 -12.766 -3.600 1.00 67.81 155 ASP A N 1
ATOM 1135 C CA . ASP A 1 155 ? 4.319 -12.126 -2.319 1.00 67.81 155 ASP A CA 1
ATOM 1136 C C . ASP A 1 155 ? 5.816 -12.108 -1.915 1.00 67.81 155 ASP A C 1
ATOM 1138 O O . ASP A 1 155 ? 6.165 -11.866 -0.757 1.00 67.81 155 ASP A O 1
ATOM 1142 N N . GLY A 1 156 ? 6.748 -12.312 -2.854 1.00 62.72 156 GLY A N 1
ATOM 1143 C CA . GLY A 1 156 ? 8.185 -12.228 -2.559 1.00 62.72 156 GLY A CA 1
ATOM 1144 C C . GLY A 1 156 ? 8.732 -13.404 -1.734 1.00 62.72 156 GLY A C 1
ATOM 1145 O O . GLY A 1 156 ? 9.785 -13.256 -1.085 1.00 62.72 156 GLY A O 1
ATOM 1146 N N . ALA A 1 157 ? 8.009 -14.530 -1.726 1.00 63.25 157 ALA A N 1
ATOM 1147 C CA . ALA A 1 157 ? 8.304 -15.740 -0.970 1.00 63.25 157 ALA A CA 1
ATOM 1148 C C . ALA A 1 157 ? 9.632 -16.422 -1.396 1.00 63.25 157 ALA A C 1
ATOM 1150 O O . ALA A 1 157 ? 10.152 -16.225 -2.496 1.00 63.25 157 ALA A O 1
ATOM 1151 N N . PRO A 1 158 ? 10.265 -17.206 -0.502 1.00 56.88 158 PRO A N 1
ATOM 1152 C CA . PRO A 1 158 ? 11.593 -17.782 -0.736 1.00 56.88 158 PRO A CA 1
ATOM 1153 C C . PRO A 1 158 ? 11.595 -19.051 -1.607 1.00 56.88 158 PRO A C 1
ATOM 1155 O O . PRO A 1 158 ? 12.655 -19.644 -1.797 1.00 56.88 158 PRO A O 1
ATOM 1158 N N . GLU A 1 159 ? 10.439 -19.503 -2.094 1.00 55.97 159 GLU A N 1
ATOM 1159 C CA . GLU A 1 159 ? 10.246 -20.896 -2.524 1.00 55.97 159 GLU A CA 1
ATOM 1160 C C . GLU A 1 159 ? 10.910 -21.243 -3.865 1.00 55.97 159 GLU A C 1
ATOM 1162 O O . GLU A 1 159 ? 11.219 -22.407 -4.104 1.00 55.97 159 GLU A O 1
ATOM 1167 N N . TYR A 1 160 ? 11.252 -20.249 -4.692 1.00 52.88 160 TYR A N 1
ATOM 1168 C CA . TYR A 1 160 ? 11.984 -20.467 -5.944 1.00 52.88 160 TYR A CA 1
ATOM 1169 C C . TYR A 1 160 ? 13.289 -19.670 -5.975 1.00 52.88 160 TYR A C 1
ATOM 1171 O O . TYR A 1 160 ? 13.429 -18.639 -6.630 1.00 52.88 160 TYR A O 1
ATOM 1179 N N . TYR A 1 161 ? 14.290 -20.187 -5.265 1.00 52.91 161 TYR A N 1
ATOM 1180 C CA . TYR A 1 161 ? 15.674 -19.734 -5.377 1.00 52.91 161 TYR A CA 1
ATOM 1181 C C . TYR A 1 161 ? 16.288 -20.237 -6.698 1.00 52.91 161 TYR A C 1
ATOM 1183 O O . TYR A 1 161 ? 16.996 -21.242 -6.735 1.00 52.91 161 TYR A O 1
ATOM 1191 N N . SER A 1 162 ? 16.061 -19.530 -7.808 1.00 55.38 162 SER A N 1
ATOM 1192 C CA . SER A 1 162 ? 17.022 -19.583 -8.918 1.00 55.38 162 SER A CA 1
ATOM 1193 C C . SER A 1 162 ? 18.237 -18.729 -8.539 1.00 55.38 162 SER A C 1
ATOM 1195 O O . SER A 1 162 ? 18.073 -17.605 -8.059 1.00 55.38 162 SER A O 1
ATOM 1197 N N . PHE A 1 163 ? 19.444 -19.282 -8.688 1.00 55.25 163 PHE A N 1
ATOM 1198 C CA . PHE A 1 163 ? 20.718 -18.701 -8.246 1.00 55.25 163 PHE A CA 1
ATOM 1199 C C . PHE A 1 163 ? 20.794 -17.166 -8.445 1.00 55.25 163 PHE A C 1
ATOM 1201 O O . PHE A 1 163 ? 20.699 -16.677 -9.567 1.00 55.25 163 PHE A O 1
ATOM 1208 N N . ASN A 1 164 ? 21.014 -16.423 -7.349 1.00 67.56 164 ASN A N 1
ATOM 1209 C CA . ASN A 1 164 ? 21.239 -14.962 -7.259 1.00 67.56 164 ASN A CA 1
ATOM 1210 C C . ASN A 1 164 ? 20.027 -14.005 -7.237 1.00 67.56 164 ASN A C 1
ATOM 1212 O O . ASN A 1 164 ? 20.234 -12.788 -7.273 1.00 67.56 164 ASN A O 1
ATOM 1216 N N . ILE A 1 165 ? 18.786 -14.479 -7.099 1.00 73.62 165 ILE A N 1
ATOM 1217 C CA . ILE A 1 165 ? 17.633 -13.578 -6.903 1.00 73.62 165 ILE A CA 1
ATOM 1218 C C . ILE A 1 165 ? 17.446 -13.249 -5.410 1.00 73.62 165 ILE A C 1
ATOM 1220 O O . ILE A 1 165 ? 17.431 -14.132 -4.556 1.00 73.62 165 ILE A O 1
ATOM 1224 N N . LYS A 1 166 ? 17.341 -11.955 -5.071 1.00 76.25 166 LYS A N 1
ATOM 1225 C CA . LYS A 1 166 ? 17.184 -11.489 -3.680 1.00 76.25 166 LYS A CA 1
ATOM 1226 C C . LYS A 1 166 ? 15.741 -11.661 -3.194 1.00 76.25 166 LYS A C 1
ATOM 1228 O O . LYS A 1 166 ? 14.804 -11.283 -3.893 1.00 76.25 166 LYS A O 1
ATOM 1233 N N . LYS A 1 167 ? 15.587 -12.120 -1.947 1.00 80.69 167 LYS A N 1
ATOM 1234 C CA . LYS A 1 167 ? 14.301 -12.173 -1.237 1.00 80.69 167 LYS A CA 1
ATOM 1235 C C . LYS A 1 167 ? 13.719 -10.770 -1.022 1.00 80.69 167 LYS A C 1
ATOM 1237 O O . LYS A 1 167 ? 14.405 -9.890 -0.477 1.00 80.69 167 LYS A O 1
ATOM 1242 N N . LEU A 1 168 ? 12.450 -10.601 -1.400 1.00 88.69 168 LEU A N 1
ATOM 1243 C CA . LEU A 1 168 ? 11.716 -9.345 -1.232 1.00 88.69 168 LEU A CA 1
ATOM 1244 C C . LEU A 1 168 ? 10.905 -9.280 0.059 1.00 88.69 168 LEU A C 1
ATOM 1246 O O . LEU A 1 168 ? 10.696 -8.172 0.523 1.00 88.69 168 LEU A O 1
ATOM 1250 N N . ALA A 1 169 ? 10.554 -10.401 0.699 1.00 86.62 169 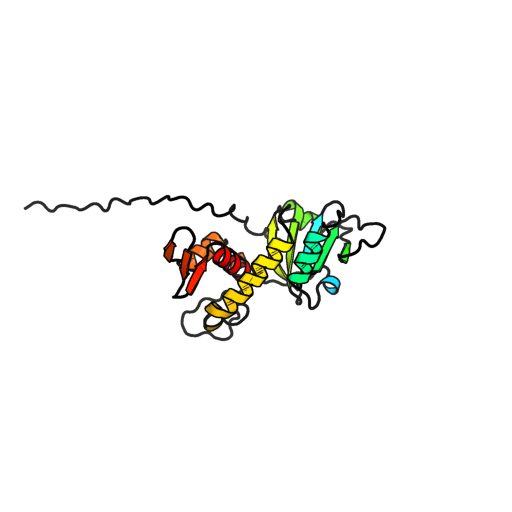ALA A N 1
ATOM 1251 C CA . ALA A 1 169 ? 9.804 -10.311 1.953 1.00 86.62 169 ALA A CA 1
ATOM 1252 C C . ALA A 1 169 ? 10.526 -9.449 3.016 1.00 86.62 169 ALA A C 1
ATOM 1254 O O . ALA A 1 169 ? 11.755 -9.544 3.201 1.00 86.62 169 ALA A O 1
ATOM 1255 N N . GLY A 1 170 ? 9.766 -8.587 3.684 1.00 88.38 170 GLY A N 1
ATOM 1256 C CA . GLY A 1 170 ? 10.222 -7.555 4.609 1.00 88.38 170 GLY A CA 1
ATOM 1257 C C . GLY A 1 170 ? 11.159 -6.511 3.989 1.00 88.38 170 GLY A C 1
ATOM 1258 O O . GLY A 1 170 ? 12.029 -5.986 4.697 1.00 88.38 170 GLY A O 1
ATOM 1259 N N . ILE A 1 171 ? 11.102 -6.240 2.680 1.00 90.94 171 ILE A N 1
ATOM 1260 C CA . ILE A 1 171 ? 12.022 -5.277 2.040 1.00 90.94 171 ILE A CA 1
ATOM 1261 C C . ILE A 1 171 ? 11.739 -3.838 2.466 1.00 90.94 171 ILE A C 1
ATOM 1263 O O . ILE A 1 171 ? 12.701 -3.110 2.719 1.00 90.94 171 ILE A O 1
ATOM 1267 N N . GLY A 1 172 ? 10.473 -3.455 2.660 1.00 91.06 172 GLY A N 1
ATOM 1268 C CA . GLY A 1 172 ? 10.111 -2.116 3.145 1.00 91.06 172 GLY A CA 1
ATOM 1269 C C . GLY A 1 172 ? 10.578 -1.820 4.574 1.00 91.06 172 GLY A C 1
ATOM 1270 O O . GLY A 1 172 ? 10.688 -0.663 4.966 1.00 91.06 172 GLY A O 1
ATOM 1271 N N . ASN A 1 173 ? 10.940 -2.850 5.348 1.00 90.25 173 ASN A N 1
ATOM 1272 C CA . ASN A 1 173 ? 11.564 -2.677 6.667 1.00 90.25 173 ASN A CA 1
ATOM 1273 C C . ASN A 1 173 ? 13.080 -2.440 6.589 1.00 90.25 173 ASN A C 1
ATOM 1275 O O . ASN A 1 173 ? 13.702 -2.071 7.586 1.00 90.25 173 ASN A O 1
ATOM 1279 N N . ARG A 1 174 ? 13.697 -2.724 5.436 1.00 90.00 174 ARG A N 1
ATOM 1280 C CA . ARG A 1 174 ? 15.150 -2.644 5.216 1.00 90.00 174 ARG A CA 1
ATOM 1281 C C . ARG A 1 174 ? 15.536 -1.467 4.332 1.00 90.00 174 ARG A C 1
ATOM 1283 O O . ARG A 1 174 ? 16.654 -0.980 4.462 1.00 90.00 174 ARG A O 1
ATOM 1290 N N . LEU A 1 175 ? 14.643 -1.061 3.432 1.00 92.19 175 LEU A N 1
ATOM 1291 C CA . LEU A 1 175 ? 14.852 -0.018 2.437 1.00 92.19 175 LEU A CA 1
ATOM 1292 C C . LEU A 1 175 ? 13.671 0.946 2.428 1.00 92.19 175 LEU A C 1
ATOM 1294 O O . LEU A 1 175 ? 12.516 0.537 2.526 1.00 92.19 175 LEU A O 1
ATOM 1298 N N . THR A 1 176 ? 13.976 2.220 2.244 1.00 90.94 176 THR A N 1
ATOM 1299 C CA . THR A 1 176 ? 12.994 3.257 1.928 1.00 90.94 176 THR A CA 1
ATOM 1300 C C . THR A 1 176 ? 12.462 3.090 0.499 1.00 90.94 176 THR A C 1
ATOM 1302 O O . THR A 1 176 ? 13.141 2.492 -0.340 1.00 90.94 176 THR A O 1
ATOM 1305 N N . PRO A 1 177 ? 11.290 3.660 0.161 1.00 91.25 177 PRO A N 1
ATOM 1306 C CA . PRO A 1 177 ? 10.767 3.625 -1.207 1.00 91.25 177 PRO A CA 1
ATOM 1307 C C . PRO A 1 177 ? 11.759 4.123 -2.271 1.00 91.25 177 PRO A C 1
ATOM 1309 O O . PRO A 1 177 ? 11.867 3.521 -3.336 1.00 91.25 177 PRO A O 1
ATOM 1312 N N . ALA A 1 178 ? 12.535 5.168 -1.965 1.00 92.31 178 ALA A N 1
ATOM 1313 C CA . ALA A 1 178 ? 13.562 5.691 -2.865 1.00 92.31 178 ALA A CA 1
ATOM 1314 C C . ALA A 1 178 ? 14.706 4.686 -3.096 1.00 92.31 178 ALA A C 1
ATOM 1316 O O . ALA A 1 178 ? 15.138 4.494 -4.229 1.00 92.31 178 ALA A O 1
ATOM 1317 N N . GLU A 1 179 ? 15.153 3.989 -2.048 1.00 94.94 179 GLU A N 1
ATOM 1318 C CA . GLU A 1 179 ? 16.177 2.940 -2.165 1.00 94.94 179 GLU A CA 1
ATOM 1319 C C . GLU A 1 179 ? 15.646 1.695 -2.897 1.00 94.94 179 GLU A C 1
ATOM 1321 O O . GLU A 1 179 ? 16.397 1.039 -3.622 1.00 94.94 179 GLU A O 1
ATOM 1326 N N . ILE A 1 180 ? 14.362 1.347 -2.729 1.00 94.19 180 ILE A N 1
ATOM 1327 C CA . ILE A 1 180 ? 13.727 0.277 -3.517 1.00 94.19 180 ILE A CA 1
ATOM 1328 C C . ILE A 1 180 ? 13.738 0.679 -4.994 1.00 94.19 180 ILE A C 1
ATOM 1330 O O . ILE A 1 180 ? 14.198 -0.108 -5.822 1.00 94.19 180 ILE A O 1
ATOM 1334 N N . LEU A 1 181 ? 13.309 1.905 -5.314 1.00 93.44 181 LEU A N 1
ATOM 1335 C CA . LEU A 1 181 ? 13.315 2.434 -6.677 1.00 93.44 181 LEU A CA 1
ATOM 1336 C C . LEU A 1 181 ? 14.714 2.387 -7.290 1.00 93.44 181 LEU A C 1
ATOM 1338 O O . LEU A 1 181 ? 14.886 1.821 -8.366 1.00 93.44 181 LEU A O 1
ATOM 1342 N N . GLU A 1 182 ? 15.723 2.906 -6.596 1.00 92.94 182 GLU A N 1
ATOM 1343 C CA . GLU A 1 182 ? 17.111 2.884 -7.065 1.00 92.94 182 GLU A CA 1
ATOM 1344 C C . GLU A 1 182 ? 17.568 1.457 -7.408 1.00 92.94 182 GLU 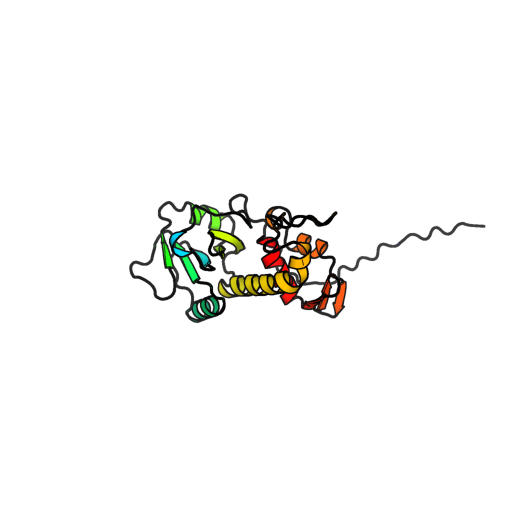A C 1
ATOM 1346 O O . GLU A 1 182 ? 18.162 1.214 -8.460 1.00 92.94 182 GLU A O 1
ATOM 1351 N N . ARG A 1 183 ? 17.205 0.470 -6.578 1.00 91.44 183 ARG A N 1
ATOM 1352 C CA . ARG A 1 183 ? 17.544 -0.942 -6.817 1.00 91.44 183 ARG A CA 1
ATOM 1353 C C . ARG A 1 183 ? 16.795 -1.587 -7.977 1.00 91.44 183 ARG A C 1
ATOM 1355 O O . ARG A 1 183 ? 17.276 -2.602 -8.486 1.00 91.44 183 ARG A O 1
ATOM 1362 N N . THR A 1 184 ? 15.667 -1.026 -8.412 1.00 89.00 184 THR A N 1
ATOM 1363 C CA . THR A 1 184 ? 15.023 -1.455 -9.666 1.00 89.00 184 THR A CA 1
ATOM 1364 C C . THR A 1 184 ? 15.807 -1.010 -10.904 1.00 89.00 184 THR A C 1
ATOM 1366 O O . THR A 1 184 ? 15.612 -1.584 -11.975 1.00 89.00 184 THR A O 1
ATOM 1369 N N . ASN A 1 185 ? 16.748 -0.068 -10.743 1.00 90.44 185 ASN A N 1
ATOM 1370 C CA . ASN A 1 185 ? 17.578 0.508 -11.800 1.00 90.44 185 ASN A CA 1
ATOM 1371 C C . ASN A 1 185 ? 16.742 0.978 -13.011 1.00 90.44 185 ASN A C 1
ATOM 1373 O O . ASN A 1 185 ? 16.921 0.454 -14.118 1.00 90.44 185 ASN A O 1
ATOM 1377 N N . PRO A 1 186 ? 15.796 1.917 -12.806 1.00 92.75 186 PRO A N 1
ATOM 1378 C CA . PRO A 1 186 ? 14.929 2.400 -13.869 1.00 92.75 186 PRO A CA 1
ATOM 1379 C C . PRO A 1 186 ? 15.730 3.233 -14.874 1.00 92.75 186 PRO A C 1
ATOM 1381 O O . PRO A 1 186 ? 16.497 4.120 -14.500 1.00 92.75 186 PRO A O 1
ATOM 1384 N N . VAL A 1 187 ? 15.527 2.978 -16.163 1.00 95.19 187 VAL A N 1
ATOM 1385 C CA . VAL A 1 187 ? 16.129 3.756 -17.253 1.00 95.19 187 VAL A CA 1
ATOM 1386 C C . VAL A 1 187 ? 15.103 4.773 -17.758 1.00 95.19 187 VAL A C 1
ATOM 1388 O O . VAL A 1 187 ? 14.045 4.350 -18.224 1.00 95.19 187 VAL A O 1
ATOM 1391 N N . PRO A 1 188 ? 15.363 6.091 -17.687 1.00 94.00 188 PRO A N 1
ATOM 1392 C CA . PRO A 1 188 ? 14.442 7.094 -18.215 1.00 94.00 188 PRO A CA 1
ATOM 1393 C C . PRO A 1 188 ? 14.246 6.939 -19.728 1.00 94.00 188 PRO A C 1
ATOM 1395 O O . PRO A 1 188 ? 15.216 6.882 -20.481 1.00 94.00 188 PRO A O 1
ATOM 1398 N N . MET A 1 189 ? 12.988 6.910 -20.167 1.00 93.00 189 MET A N 1
ATOM 1399 C CA . MET A 1 189 ? 12.583 6.818 -21.579 1.00 93.00 189 MET A CA 1
ATOM 1400 C C . MET A 1 189 ? 11.855 8.084 -22.064 1.00 93.00 189 MET A C 1
ATOM 1402 O O . MET A 1 189 ? 11.560 8.217 -23.248 1.00 93.00 189 MET A O 1
ATOM 1406 N N . GLY A 1 190 ? 11.549 9.015 -21.155 1.00 90.38 190 GLY A N 1
ATOM 1407 C CA . GLY A 1 190 ? 10.856 10.273 -21.427 1.00 90.38 190 GLY A CA 1
ATOM 1408 C C . GLY A 1 190 ? 10.518 11.017 -20.133 1.00 90.38 190 GLY A C 1
ATOM 1409 O O . GLY A 1 190 ? 10.939 10.601 -19.057 1.00 90.38 190 GLY A O 1
ATOM 1410 N N . LEU A 1 191 ? 9.730 12.094 -20.232 1.00 86.69 191 LEU A N 1
ATOM 1411 C CA . LEU A 1 191 ? 9.454 13.008 -19.110 1.00 86.69 191 LEU A CA 1
ATOM 1412 C C . LEU A 1 191 ? 8.832 12.322 -17.876 1.00 86.69 191 LEU A C 1
ATOM 1414 O O . LEU A 1 191 ? 9.098 12.758 -16.768 1.00 86.69 191 LEU A O 1
ATOM 1418 N N . ASN A 1 192 ? 8.061 11.244 -18.061 1.00 92.06 192 ASN A N 1
ATOM 1419 C CA . ASN A 1 192 ? 7.421 10.465 -16.986 1.00 92.06 192 ASN A CA 1
ATOM 1420 C C . ASN A 1 192 ? 7.389 8.957 -17.288 1.00 92.06 192 ASN A C 1
ATOM 1422 O O . ASN A 1 192 ? 6.501 8.252 -16.818 1.00 92.06 192 ASN A O 1
ATOM 1426 N N . HIS A 1 193 ? 8.311 8.469 -18.120 1.00 93.25 193 HIS A N 1
ATOM 1427 C CA . HIS A 1 193 ? 8.340 7.070 -18.546 1.00 93.25 193 HIS A CA 1
ATOM 1428 C C . HIS A 1 193 ? 9.695 6.450 -18.254 1.00 93.25 193 HIS A C 1
ATOM 1430 O O . HIS A 1 193 ? 10.737 7.071 -18.481 1.00 93.25 193 HIS A O 1
ATOM 1436 N N . TYR A 1 194 ? 9.668 5.204 -17.804 1.00 94.56 194 TYR A N 1
ATOM 1437 C CA . TYR A 1 194 ? 10.842 4.479 -17.354 1.00 94.56 194 TYR A CA 1
ATOM 1438 C C . TYR A 1 194 ? 10.799 3.041 -17.854 1.00 94.56 194 TYR A C 1
ATOM 1440 O O . TYR A 1 194 ? 9.734 2.440 -17.959 1.00 94.56 194 TYR A O 1
ATOM 1448 N N . SER A 1 195 ? 11.970 2.480 -18.134 1.00 94.56 195 SER A N 1
ATOM 1449 C CA . SER A 1 195 ? 12.139 1.066 -18.441 1.00 94.56 195 SER A CA 1
ATOM 1450 C C . SER A 1 195 ? 12.793 0.343 -17.268 1.00 94.56 195 SER A C 1
ATOM 1452 O O . SER A 1 195 ? 13.846 0.765 -16.789 1.00 94.56 195 SER A O 1
ATOM 1454 N N . ILE A 1 196 ? 12.199 -0.765 -16.826 1.00 91.94 196 ILE A N 1
ATOM 1455 C CA . ILE A 1 196 ? 12.790 -1.691 -15.853 1.00 91.94 196 ILE A CA 1
ATOM 1456 C C . ILE A 1 196 ? 12.779 -3.082 -16.482 1.00 91.94 196 ILE A C 1
ATOM 1458 O O . ILE A 1 196 ? 11.719 -3.647 -16.736 1.00 91.94 196 ILE A O 1
ATOM 1462 N N . ARG A 1 197 ? 13.967 -3.651 -16.736 1.00 83.06 197 ARG A N 1
ATOM 1463 C CA . ARG A 1 197 ? 14.143 -5.027 -17.257 1.00 83.06 197 ARG A CA 1
ATOM 1464 C C . ARG A 1 197 ? 13.223 -5.360 -18.455 1.00 83.06 197 ARG A C 1
ATOM 1466 O O . ARG A 1 197 ? 12.685 -6.457 -18.520 1.00 83.06 197 ARG A O 1
ATOM 1473 N N . ALA A 1 198 ? 13.107 -4.420 -19.400 1.00 84.81 198 ALA A N 1
ATOM 1474 C CA . ALA A 1 198 ? 12.293 -4.472 -20.627 1.00 84.81 198 ALA A CA 1
ATOM 1475 C C . ALA A 1 198 ? 10.785 -4.178 -20.487 1.00 84.81 198 ALA A C 1
ATOM 1477 O O . ALA A 1 198 ? 10.089 -4.159 -21.500 1.00 84.81 198 ALA A O 1
ATOM 1478 N N . PHE A 1 199 ? 10.291 -3.872 -19.288 1.00 90.94 199 PHE A N 1
ATOM 1479 C CA . PHE A 1 199 ? 8.935 -3.360 -19.082 1.00 90.94 199 PHE A CA 1
ATOM 1480 C C . PHE A 1 199 ? 8.945 -1.835 -19.037 1.00 90.94 199 PHE A C 1
ATOM 1482 O O . PHE A 1 199 ? 9.855 -1.246 -18.453 1.00 90.94 199 PHE A O 1
ATOM 1489 N N . LEU A 1 200 ? 7.940 -1.211 -19.650 1.00 94.44 200 LEU A N 1
ATOM 1490 C CA . LEU A 1 200 ? 7.739 0.234 -19.626 1.00 94.44 200 LEU A CA 1
ATOM 1491 C C . LEU A 1 200 ? 6.712 0.584 -18.557 1.00 94.44 200 LEU A C 1
ATOM 1493 O O . LEU A 1 200 ? 5.669 -0.056 -18.488 1.00 94.44 200 LEU A O 1
ATOM 1497 N N . TYR A 1 201 ? 7.019 1.611 -17.776 1.00 96.06 201 TYR A N 1
ATOM 1498 C CA . TYR A 1 201 ? 6.162 2.117 -16.717 1.00 96.06 201 TYR A CA 1
ATOM 1499 C C . TYR A 1 201 ? 6.045 3.634 -16.800 1.00 96.06 201 TYR A C 1
ATOM 1501 O O . TYR A 1 201 ? 7.033 4.322 -17.095 1.00 96.06 201 TYR A O 1
ATOM 1509 N N . THR A 1 202 ? 4.872 4.167 -16.474 1.00 96.69 202 THR A N 1
ATOM 1510 C CA . THR A 1 202 ? 4.747 5.570 -16.076 1.00 96.69 202 THR A CA 1
ATOM 1511 C C . THR A 1 202 ? 5.315 5.782 -14.670 1.00 96.69 202 THR A C 1
ATOM 1513 O O . THR A 1 202 ? 5.589 4.834 -13.923 1.00 96.69 202 THR A O 1
ATOM 1516 N N . LYS A 1 203 ? 5.486 7.045 -14.274 1.00 93.62 203 LYS A N 1
ATOM 1517 C CA . LYS A 1 203 ? 5.860 7.387 -12.899 1.00 93.62 203 LYS A CA 1
ATOM 1518 C C . LYS A 1 203 ? 4.859 6.826 -11.879 1.00 93.62 203 LYS A C 1
ATOM 1520 O O . LYS A 1 203 ? 5.269 6.282 -10.858 1.00 93.62 203 LYS A O 1
ATOM 1525 N N . GLU A 1 204 ? 3.566 6.943 -12.159 1.00 95.19 204 GLU A N 1
ATOM 1526 C CA . GLU A 1 204 ? 2.489 6.489 -11.276 1.00 95.19 204 GLU A CA 1
ATOM 1527 C C . GLU A 1 204 ? 2.496 4.966 -11.115 1.00 95.19 204 GLU A C 1
ATOM 1529 O O . GLU A 1 204 ? 2.288 4.463 -10.010 1.00 95.19 204 GLU A O 1
ATOM 1534 N N . GLU A 1 205 ? 2.778 4.235 -12.195 1.00 97.00 205 GLU A N 1
ATOM 1535 C CA . GLU A 1 205 ? 2.909 2.778 -12.170 1.00 97.00 205 GLU A CA 1
ATOM 1536 C C . GLU A 1 205 ? 4.126 2.331 -11.355 1.00 97.00 205 GLU A C 1
ATOM 1538 O O . GLU A 1 205 ? 4.031 1.384 -10.574 1.00 97.00 205 GLU A O 1
ATOM 1543 N N . ILE A 1 206 ? 5.251 3.046 -11.456 1.00 95.69 206 ILE A N 1
ATOM 1544 C CA . ILE A 1 206 ? 6.402 2.813 -10.578 1.00 95.69 206 ILE A CA 1
ATOM 1545 C C . ILE A 1 206 ? 6.041 3.087 -9.123 1.00 95.69 206 ILE A C 1
ATOM 1547 O O . ILE A 1 206 ? 6.306 2.245 -8.269 1.00 95.69 206 ILE A O 1
ATOM 1551 N N . ASP A 1 207 ? 5.414 4.222 -8.816 1.00 94.69 207 ASP A N 1
ATOM 1552 C CA . ASP A 1 207 ? 5.047 4.557 -7.438 1.00 94.69 207 ASP A CA 1
ATOM 1553 C C . ASP A 1 207 ? 4.079 3.500 -6.857 1.00 94.69 207 ASP A C 1
ATOM 1555 O O . ASP A 1 207 ? 4.178 3.130 -5.680 1.00 94.69 207 ASP A O 1
ATOM 1559 N N . ALA A 1 208 ? 3.188 2.947 -7.689 1.00 96.75 208 ALA A N 1
ATOM 1560 C CA . ALA A 1 208 ? 2.326 1.820 -7.343 1.00 96.75 208 ALA A CA 1
ATOM 1561 C C . ALA A 1 208 ? 3.117 0.533 -7.081 1.00 96.75 208 ALA A C 1
ATOM 1563 O O . ALA A 1 208 ? 2.971 -0.067 -6.012 1.00 96.75 208 ALA A O 1
ATOM 1564 N N . LEU A 1 209 ? 4.001 0.146 -8.002 1.00 96.06 209 LEU A N 1
ATOM 1565 C CA . LEU A 1 209 ? 4.859 -1.030 -7.865 1.00 96.06 209 LEU A CA 1
ATOM 1566 C C . LEU A 1 209 ? 5.715 -0.957 -6.593 1.00 96.06 209 LEU A C 1
ATOM 1568 O O . LEU A 1 209 ? 5.767 -1.920 -5.831 1.00 96.06 209 LEU A O 1
ATOM 1572 N N . ILE A 1 210 ? 6.334 0.192 -6.318 1.00 95.88 210 ILE A N 1
ATOM 1573 C CA . ILE A 1 210 ? 7.150 0.409 -5.117 1.00 95.88 210 ILE A CA 1
ATOM 1574 C C . ILE A 1 210 ? 6.299 0.337 -3.846 1.00 95.88 210 ILE A C 1
ATOM 1576 O O . ILE A 1 210 ? 6.745 -0.246 -2.859 1.00 95.88 210 ILE A O 1
ATOM 1580 N N . THR A 1 211 ? 5.071 0.866 -3.869 1.00 95.31 211 THR A N 1
ATOM 1581 C CA . THR A 1 211 ? 4.137 0.762 -2.733 1.00 95.31 211 THR A CA 1
ATOM 1582 C C . THR A 1 211 ? 3.804 -0.696 -2.419 1.00 95.31 211 THR A C 1
ATOM 1584 O O . THR A 1 211 ? 3.813 -1.080 -1.252 1.00 95.31 211 THR A O 1
ATOM 1587 N N . TYR A 1 212 ? 3.546 -1.518 -3.440 1.00 96.00 212 TYR A N 1
ATOM 1588 C CA . TYR A 1 212 ? 3.298 -2.947 -3.243 1.00 96.00 212 TYR A CA 1
ATOM 1589 C C . TYR A 1 212 ? 4.550 -3.684 -2.757 1.00 96.00 212 TYR A C 1
ATOM 1591 O O . TYR A 1 212 ? 4.487 -4.375 -1.745 1.00 96.00 212 TYR A O 1
ATOM 1599 N N . VAL A 1 213 ? 5.698 -3.481 -3.417 1.00 94.88 213 VAL A N 1
ATOM 1600 C CA . VAL A 1 213 ? 6.970 -4.136 -3.066 1.00 94.88 213 VAL A CA 1
ATOM 1601 C C . VAL A 1 213 ? 7.406 -3.798 -1.643 1.00 94.88 213 VAL A C 1
ATOM 1603 O O . VAL A 1 213 ? 7.897 -4.674 -0.943 1.00 94.88 213 VAL A O 1
ATOM 1606 N N . ALA A 1 214 ? 7.213 -2.560 -1.183 1.00 93.88 214 ALA A N 1
ATOM 1607 C CA . ALA A 1 214 ? 7.508 -2.190 0.200 1.00 93.88 214 ALA A CA 1
ATOM 1608 C C . ALA A 1 214 ? 6.657 -2.978 1.217 1.00 93.88 214 ALA A C 1
ATOM 1610 O O . ALA A 1 214 ? 7.121 -3.218 2.329 1.00 93.88 214 ALA A O 1
ATOM 1611 N N . GLY A 1 215 ? 5.444 -3.381 0.830 1.00 92.88 215 GLY A N 1
ATOM 1612 C CA . GLY A 1 215 ? 4.496 -4.163 1.628 1.00 92.88 215 GLY A CA 1
ATOM 1613 C C . GLY A 1 215 ? 4.705 -5.678 1.631 1.00 92.88 215 GLY A C 1
ATOM 1614 O O . GLY A 1 215 ? 3.899 -6.391 2.243 1.00 92.88 215 GLY A O 1
ATOM 1615 N N . LEU A 1 216 ? 5.729 -6.166 0.925 1.00 90.88 216 LEU A N 1
ATOM 1616 C CA . LEU A 1 216 ? 6.197 -7.554 0.968 1.00 90.88 216 LEU A CA 1
ATOM 1617 C C . LEU A 1 216 ? 7.144 -7.744 2.149 1.00 90.88 216 LEU A C 1
ATOM 1619 O O . LEU A 1 216 ? 7.043 -8.782 2.834 1.00 90.88 216 LEU A O 1
#

Radius of gyration: 20.37 Å; chains: 1; bounding box: 81×39×51 Å

pLDDT: mean 77.62, std 18.33, range [30.5, 97.0]

Secondary structure (DSSP, 8-state):
----------------------PPPPPTT--TTSB-TTS-HHHHTTSEEEEEEESS-PPPPHHHHHHHHHTTEEEEEEESS--SS--TTSEEEE-TT-HHHHHHHTTTEEEEEE-TTSBEEEEEETT--HHHHHHHHHHHHHHHHHHTHHHH-GGG-SS---TTPPP-TT-TTTS-HHHHHHHH-PEEEETTEEEETTEEEEHHHHHHHHHHHHT-

Foldseek 3Di:
DDDDDPDPDPDDPPDDDPDDDFFPQQPPLAFFLDADPPPPLVQAAQFKEKEFADQDDDDDDPVLLVLCVVLRYAYEYEYLDDPPDDDPRHHYDHPVVCPVNCSQVVRQWGIWIAHNRRGTQATDGPPDRNSVLSVLQSLLQVVCVVPPCVQQNRPSDPPDDDDPRDRLRRVLNVDTLVRVLVVQVWDDPDPFWTDGPRDIDGVSSSSSNSSRSSND

Sequence (216 aa):
MPRLRLGLAAWVVAAAAGFSDPQPRPAAAVRLGESAPELPQGAVKGKLAVLVFAERATPLPEHVLKKLEECGAVAVLVSRQPPEEGVKGYTVAADPEERLTRRFLKTGSAVILVDGEGVVRAVAPSGADPAALAARWRAGKVLFESACARCHTEDGAPEYYSFNIKKLAGIGNRLTPAEILERTNPVPMGLNHYSIRAFLYTKEEIDALITYVAGL